Protein AF-A0A2S2CN50-F1 (afdb_monomer_lite)

pLDDT: mean 89.18, std 14.99, range [35.44, 98.38]

Foldseek 3Di:
DVPVCPPDVDPDPDPCPLQLFLLLLLLLLPQDPLLLVLLLQCLPPDCRVVVSPVPDDCVSNVLVDCPRCNHSCNCRRVCSVVQLVVQCVVVVDDSVVSSVVSSVVSVVSCVVRVVSSVSSLVSLLSNQLVLDPCSVVLVVLLVVQLVVCVVVVVVVLVVLLVQLVCQSRVDSNRGSRHNVSSVSSVVNSVVSVVVVVVVVVVVVVVVVVVVPDDDDD

Organism: NCBI:txid2202148

Sequence (217 aa):
MARNDLSAGRLTFTDSRSGIALSTREVFNHMSAQQYAAAFLYWTRGFGDDMAMRLFPAEVVDPFDLGHPTGFYQVGQFGYGRRVEELRRAKGLSEADAVKELDRSIIRDIVTNPVRYVLSTVPVFYRGIWVDEFIVVGLPAFFIVLWQSIRNRRMLVAIVLSIGMFNLIFYPLISLNIPRYQMTAVPSIAVAVGLLAAGLASRYRRRRAGDGMPGLR

Structure (mmCIF, N/CA/C/O backbone):
data_AF-A0A2S2CN50-F1
#
_entry.id   AF-A0A2S2CN50-F1
#
loop_
_atom_site.group_PDB
_atom_site.id
_atom_site.type_symbol
_atom_site.label_atom_id
_atom_site.label_alt_id
_atom_site.label_comp_id
_atom_site.label_asym_id
_atom_site.label_entity_id
_atom_site.label_seq_id
_atom_site.pdbx_PDB_ins_code
_atom_site.Cartn_x
_atom_site.Cartn_y
_atom_site.Cartn_z
_atom_site.occupancy
_atom_site.B_iso_or_equiv
_atom_site.auth_seq_id
_atom_site.auth_comp_id
_atom_site.auth_asym_id
_atom_site.auth_atom_id
_atom_site.pdbx_PDB_model_num
ATOM 1 N N . MET A 1 1 ? -7.616 29.668 7.882 1.00 42.03 1 MET A N 1
ATOM 2 C CA . MET A 1 1 ? -7.155 29.430 9.269 1.00 42.03 1 MET A CA 1
ATOM 3 C C . MET A 1 1 ? -8.236 29.692 10.320 1.00 42.03 1 MET A C 1
ATOM 5 O O . MET A 1 1 ? -8.272 28.937 11.271 1.00 42.03 1 MET A O 1
ATOM 9 N N . ALA A 1 2 ? -9.201 30.598 10.117 1.00 40.19 2 ALA A N 1
ATOM 10 C CA . ALA A 1 2 ? -10.295 30.874 11.072 1.00 40.19 2 ALA A CA 1
ATOM 11 C C . ALA A 1 2 ? -11.410 29.798 11.213 1.00 40.19 2 ALA A C 1
ATOM 13 O O . ALA A 1 2 ? -12.438 30.060 11.826 1.00 40.19 2 ALA A O 1
ATOM 14 N N . ARG A 1 3 ? -11.258 28.598 10.627 1.00 35.44 3 ARG A N 1
ATOM 15 C CA . ARG A 1 3 ? -12.284 27.528 10.676 1.00 35.44 3 ARG A CA 1
ATOM 16 C C . ARG A 1 3 ? -11.954 26.404 11.671 1.00 35.44 3 ARG A C 1
ATOM 18 O O . ARG A 1 3 ? -12.832 25.608 11.969 1.00 35.44 3 ARG A O 1
ATOM 25 N N . ASN A 1 4 ? -10.727 26.366 12.201 1.00 39.62 4 ASN A N 1
ATOM 26 C CA . ASN A 1 4 ? -10.341 25.414 13.252 1.00 39.62 4 ASN A CA 1
ATOM 27 C C . ASN A 1 4 ? -10.605 25.955 14.671 1.00 39.62 4 ASN A C 1
ATOM 29 O O . ASN A 1 4 ? -10.695 25.166 15.603 1.00 39.62 4 ASN A O 1
ATOM 33 N N . ASP A 1 5 ? -10.784 27.269 14.837 1.00 39.25 5 ASP A N 1
ATOM 34 C CA . ASP A 1 5 ? -10.964 27.885 16.163 1.00 39.25 5 ASP A CA 1
ATOM 35 C C . ASP A 1 5 ? -12.388 27.760 16.726 1.00 39.25 5 ASP A C 1
ATOM 37 O O . ASP A 1 5 ? -12.586 27.877 17.931 1.00 39.25 5 ASP A O 1
ATOM 41 N N . LEU A 1 6 ? -13.393 27.487 15.887 1.00 45.22 6 LEU A N 1
ATOM 42 C CA . LEU A 1 6 ? -14.804 27.555 16.292 1.00 45.22 6 LEU A CA 1
ATOM 43 C C . LEU A 1 6 ? -15.387 26.239 16.832 1.00 45.22 6 LEU A C 1
ATOM 45 O O . LEU A 1 6 ? -16.560 26.212 17.192 1.00 45.22 6 LEU A O 1
ATOM 49 N N . SER A 1 7 ? -14.612 25.150 16.897 1.00 43.72 7 SER A N 1
ATOM 50 C CA . SER A 1 7 ? -15.163 23.832 17.272 1.00 43.72 7 SER A CA 1
ATOM 51 C C . SER A 1 7 ? -14.433 23.103 18.401 1.00 43.72 7 SER A C 1
ATOM 53 O O . SER A 1 7 ? -15.035 22.214 18.991 1.00 43.72 7 SER A O 1
ATOM 55 N N . ALA A 1 8 ? -13.184 23.453 18.735 1.00 44.53 8 ALA A N 1
ATOM 56 C CA . ALA A 1 8 ? -12.374 22.603 19.621 1.00 44.53 8 ALA A CA 1
ATOM 57 C C . ALA A 1 8 ? -11.627 23.314 20.763 1.00 44.53 8 ALA A C 1
ATOM 59 O O . ALA A 1 8 ? -11.080 22.630 21.626 1.00 44.53 8 ALA A O 1
ATOM 60 N N . GLY A 1 9 ? -11.553 24.653 20.800 1.00 43.12 9 GLY A N 1
ATOM 61 C CA . GLY A 1 9 ? -10.798 25.369 21.847 1.00 43.12 9 GLY A CA 1
ATOM 62 C C . GLY A 1 9 ? -9.327 24.930 21.987 1.00 43.12 9 GLY A C 1
ATOM 63 O O . GLY A 1 9 ? -8.702 25.171 23.019 1.00 43.12 9 GLY A O 1
ATOM 64 N N . ARG A 1 10 ? -8.778 24.242 20.976 1.00 48.09 10 ARG A N 1
ATOM 65 C CA . ARG A 1 10 ? -7.420 23.695 20.925 1.00 48.09 10 ARG A CA 1
ATOM 66 C C . ARG A 1 10 ? -6.888 23.830 19.502 1.00 48.09 10 ARG A C 1
ATOM 68 O O . ARG A 1 10 ? -7.579 23.517 18.538 1.00 48.09 10 ARG A O 1
ATOM 75 N N . LEU A 1 11 ? -5.637 24.270 19.382 1.00 40.22 11 LEU A N 1
ATOM 76 C CA . LEU A 1 11 ? -4.886 24.273 18.128 1.00 40.22 11 LEU A CA 1
ATOM 77 C C . LEU A 1 11 ? -4.434 22.842 17.800 1.00 40.22 11 LEU A C 1
ATOM 79 O O . LEU A 1 11 ? -3.287 22.467 18.040 1.00 40.22 11 LEU A O 1
ATOM 83 N N . THR A 1 12 ? -5.335 22.022 17.269 1.00 49.75 12 THR A N 1
ATOM 84 C CA . THR A 1 12 ? -5.028 20.668 16.789 1.00 49.75 12 THR A CA 1
ATOM 85 C C . THR A 1 12 ? -4.930 20.671 15.264 1.00 49.75 12 THR A C 1
ATOM 87 O O . THR A 1 12 ? -5.884 20.952 14.544 1.00 49.75 12 THR A O 1
ATOM 90 N N . PHE A 1 13 ? -3.739 20.373 14.732 1.00 42.16 13 PHE A N 1
ATOM 91 C CA . PHE A 1 13 ? -3.476 20.423 13.286 1.00 42.16 13 PHE A CA 1
ATOM 92 C C . PHE A 1 13 ? -4.130 19.274 12.494 1.00 42.16 13 PHE A C 1
ATOM 94 O O . PHE A 1 13 ? -4.267 19.385 11.277 1.00 42.16 13 PHE A O 1
ATOM 101 N N . THR A 1 14 ? -4.553 18.183 13.148 1.00 48.25 14 THR A N 1
ATOM 102 C CA . THR A 1 14 ? -5.157 17.003 12.497 1.00 48.25 14 THR A CA 1
ATOM 103 C C . THR A 1 14 ? -6.059 16.216 13.457 1.00 48.25 14 THR A C 1
ATOM 105 O O . THR A 1 14 ? -5.749 15.084 13.815 1.00 48.25 14 THR A O 1
ATOM 108 N N . ASP A 1 15 ? -7.188 16.778 13.894 1.00 57.75 15 ASP A N 1
ATOM 109 C CA . ASP A 1 15 ? -8.136 15.987 14.690 1.00 57.75 15 ASP A CA 1
ATOM 110 C C . ASP A 1 15 ? -8.668 14.811 13.844 1.00 57.75 15 ASP A C 1
ATOM 112 O O . ASP A 1 15 ? -9.204 14.997 12.750 1.00 57.75 15 ASP A O 1
ATOM 116 N N . SER A 1 16 ? -8.454 13.579 14.319 1.00 63.34 16 SER A N 1
ATOM 117 C CA . SER A 1 16 ? -8.928 12.273 13.805 1.00 63.34 16 SER A CA 1
ATOM 118 C C . SER A 1 16 ? -8.338 11.676 12.513 1.00 63.34 16 SER A C 1
ATOM 120 O O . SER A 1 16 ? -8.431 10.463 12.325 1.00 63.34 16 SER A O 1
ATOM 122 N N . ARG A 1 17 ? -7.706 12.444 11.611 1.00 73.94 17 ARG A N 1
ATOM 123 C CA . ARG A 1 17 ? -7.282 11.898 10.294 1.00 73.94 17 ARG A CA 1
ATOM 124 C C . ARG A 1 17 ? -6.228 10.790 10.381 1.00 73.94 17 ARG A C 1
ATOM 126 O O . ARG A 1 17 ? -6.256 9.860 9.577 1.00 73.94 17 ARG A O 1
ATOM 133 N N . SER A 1 18 ? -5.310 10.895 11.337 1.00 79.62 18 SER A N 1
ATOM 134 C CA . SER A 1 18 ? -4.308 9.863 11.621 1.00 79.62 18 SER A CA 1
ATOM 135 C C . SER A 1 18 ? -4.960 8.580 12.145 1.00 79.62 18 SER A C 1
ATOM 137 O O . SER A 1 18 ? -4.675 7.505 11.619 1.00 79.62 18 SER A O 1
ATOM 139 N N . GLY A 1 19 ? -5.884 8.698 13.103 1.00 87.44 19 GLY A N 1
ATOM 140 C CA . GLY A 1 19 ? -6.641 7.573 13.662 1.00 87.44 19 GLY A CA 1
ATOM 141 C C . GLY A 1 19 ? -7.456 6.828 12.604 1.00 87.44 19 GLY A C 1
ATOM 142 O O . GLY A 1 19 ? -7.423 5.604 12.545 1.00 87.44 19 GLY A O 1
ATOM 143 N N . ILE A 1 20 ? -8.087 7.548 11.670 1.00 90.62 20 ILE A N 1
ATOM 144 C CA . ILE A 1 20 ? -8.821 6.948 10.540 1.00 90.62 20 ILE A CA 1
ATOM 145 C C . ILE A 1 20 ? -7.893 6.125 9.631 1.00 90.62 20 ILE A C 1
ATOM 147 O O . ILE A 1 20 ? -8.238 5.009 9.224 1.00 90.62 20 ILE A O 1
ATOM 151 N N . ALA A 1 21 ? -6.712 6.656 9.301 1.00 90.31 21 ALA A N 1
ATOM 152 C CA . ALA A 1 21 ? -5.745 5.950 8.463 1.00 90.31 21 ALA A CA 1
ATOM 153 C C . ALA A 1 21 ? -5.242 4.670 9.151 1.00 90.31 21 ALA A C 1
ATOM 155 O O . ALA A 1 21 ? -5.250 3.602 8.536 1.00 90.31 21 ALA A O 1
ATOM 156 N N . LEU A 1 22 ? -4.891 4.759 10.438 1.00 91.62 22 LEU A N 1
ATOM 157 C CA . LEU A 1 22 ? -4.442 3.615 11.233 1.00 91.62 22 LEU A CA 1
ATOM 158 C C . LEU A 1 22 ? -5.554 2.583 11.452 1.00 91.62 22 LEU A C 1
ATOM 160 O O . LEU A 1 22 ? -5.299 1.395 11.298 1.00 91.62 22 LEU A O 1
ATOM 164 N N . SER A 1 23 ? -6.788 3.018 11.719 1.00 94.31 23 SER A N 1
ATOM 165 C CA . SER A 1 23 ? -7.981 2.161 11.820 1.00 94.31 23 SER A CA 1
ATOM 166 C C . SER A 1 23 ? -8.193 1.354 10.544 1.00 94.31 23 SER A C 1
ATOM 168 O O . SER A 1 23 ? -8.423 0.150 10.578 1.00 94.31 23 SER A O 1
ATOM 170 N N . THR A 1 24 ? -8.040 1.999 9.388 1.00 92.31 24 THR A N 1
ATOM 171 C CA . THR A 1 24 ? -8.155 1.312 8.100 1.00 92.31 24 THR A CA 1
ATOM 172 C C . THR A 1 24 ? -7.056 0.261 7.927 1.00 92.31 24 THR A C 1
ATOM 174 O O . THR A 1 24 ? -7.340 -0.853 7.496 1.00 92.31 24 THR A O 1
ATOM 177 N N . ARG A 1 25 ? -5.804 0.576 8.289 1.00 93.56 25 ARG A N 1
ATOM 178 C CA . ARG A 1 25 ? -4.691 -0.391 8.240 1.00 93.56 25 ARG A CA 1
ATOM 179 C C . ARG A 1 25 ? -4.902 -1.563 9.197 1.00 93.56 25 ARG A C 1
ATOM 181 O O . ARG A 1 25 ? -4.675 -2.699 8.797 1.00 93.56 25 ARG A O 1
ATOM 188 N N . GLU A 1 26 ? -5.357 -1.288 10.415 1.00 94.88 26 GLU A N 1
ATOM 189 C CA . GLU A 1 26 ? -5.684 -2.290 11.433 1.00 94.88 26 GLU A CA 1
ATOM 190 C C . GLU A 1 26 ? -6.718 -3.287 10.921 1.00 94.88 26 GLU A C 1
ATOM 192 O O . GLU A 1 26 ? -6.467 -4.486 10.933 1.00 94.88 26 GLU A O 1
ATOM 197 N N . VAL A 1 27 ? -7.808 -2.798 10.336 1.00 95.25 27 VAL A N 1
ATOM 198 C CA . VAL A 1 27 ? -8.854 -3.651 9.764 1.00 95.25 27 VAL A CA 1
ATOM 199 C C . VAL A 1 27 ? -8.314 -4.585 8.666 1.00 95.25 27 VAL A C 1
ATOM 201 O O . VAL A 1 27 ? -8.658 -5.766 8.645 1.00 95.25 27 VAL A O 1
ATOM 204 N N . PHE A 1 28 ? -7.404 -4.119 7.801 1.00 95.19 28 PHE A N 1
ATOM 205 C CA . PHE A 1 28 ? -6.766 -4.985 6.796 1.00 95.19 28 PHE A CA 1
ATOM 206 C C . PHE A 1 28 ? -5.785 -6.014 7.380 1.00 95.19 28 PHE A C 1
ATOM 208 O O . PHE A 1 28 ? -5.481 -6.999 6.709 1.00 95.19 28 PHE A O 1
ATOM 215 N N . ASN A 1 29 ? -5.288 -5.842 8.608 1.00 95.31 29 ASN A N 1
ATOM 216 C CA . ASN A 1 29 ? -4.427 -6.851 9.243 1.00 95.31 29 ASN A CA 1
ATOM 217 C C . ASN A 1 29 ? -5.184 -8.138 9.580 1.00 95.31 29 ASN A C 1
ATOM 219 O O . ASN A 1 29 ? -4.557 -9.179 9.782 1.00 95.31 29 ASN A O 1
ATOM 223 N N . HIS A 1 30 ? -6.514 -8.067 9.628 1.00 95.31 30 HIS A N 1
ATOM 224 C CA . HIS A 1 30 ? -7.390 -9.190 9.948 1.00 95.31 30 HIS A CA 1
ATOM 225 C C . HIS A 1 30 ? -7.953 -9.885 8.706 1.00 95.31 30 HIS A C 1
ATOM 227 O O . HIS A 1 30 ? -8.835 -10.732 8.837 1.00 95.31 30 HIS A O 1
ATOM 233 N N . MET A 1 31 ? -7.437 -9.574 7.509 1.00 96.31 31 MET A N 1
ATOM 234 C CA . MET A 1 31 ? -7.773 -10.330 6.303 1.00 96.31 31 MET A CA 1
ATOM 235 C C . MET A 1 31 ? -7.469 -11.821 6.492 1.00 96.31 31 MET A C 1
ATOM 237 O O . MET A 1 31 ? -6.379 -12.207 6.924 1.00 96.31 31 MET A O 1
ATOM 241 N N . SER A 1 32 ? -8.417 -12.669 6.101 1.00 96.75 32 SER A N 1
ATOM 242 C CA . SER A 1 32 ? -8.175 -14.102 5.946 1.00 96.75 32 SER A CA 1
ATOM 243 C C . SER A 1 32 ? -7.198 -14.371 4.794 1.00 96.75 32 SER A C 1
ATOM 245 O O . SER A 1 32 ? -6.974 -13.523 3.930 1.00 96.75 32 SER A O 1
ATOM 247 N N . ALA A 1 33 ? -6.633 -15.580 4.726 1.00 96.62 33 ALA A N 1
ATOM 248 C CA . ALA A 1 33 ? -5.758 -15.961 3.613 1.00 96.62 33 ALA A CA 1
ATOM 249 C C . ALA A 1 33 ? -6.478 -15.898 2.248 1.00 96.62 33 ALA A C 1
ATOM 251 O O . ALA A 1 33 ? -5.874 -15.526 1.244 1.00 96.62 33 ALA A O 1
ATOM 252 N N . GLN A 1 34 ? -7.777 -16.216 2.217 1.00 97.31 34 GLN A N 1
ATOM 253 C CA . GLN A 1 34 ? -8.593 -16.104 1.007 1.00 97.31 34 GLN A CA 1
ATOM 254 C C . GLN A 1 34 ? -8.821 -14.642 0.621 1.00 97.31 34 GLN A C 1
ATOM 256 O O . GLN A 1 34 ? -8.645 -14.298 -0.542 1.00 97.31 34 GLN A O 1
ATOM 261 N N . GLN A 1 35 ? -9.124 -13.772 1.591 1.00 97.81 35 GLN A N 1
ATOM 262 C CA . GLN A 1 35 ? -9.247 -12.330 1.353 1.00 97.81 35 GLN A CA 1
ATOM 263 C C . GLN A 1 35 ? -7.924 -11.746 0.857 1.00 97.81 35 GLN A C 1
ATOM 265 O O . GLN A 1 35 ? -7.906 -10.991 -0.106 1.00 97.81 35 GLN A O 1
ATOM 270 N N . TYR A 1 36 ? -6.798 -12.157 1.440 1.00 97.56 36 TYR A N 1
ATOM 271 C CA . TYR A 1 36 ? -5.474 -11.749 0.983 1.00 97.56 36 TYR A CA 1
ATOM 272 C C . TYR A 1 36 ? -5.233 -12.096 -0.496 1.00 97.56 36 TYR A C 1
ATOM 274 O O . TYR A 1 36 ? -4.758 -11.253 -1.254 1.00 97.56 36 TYR A O 1
ATOM 282 N N . ALA A 1 37 ? -5.580 -13.315 -0.923 1.00 97.00 37 ALA A N 1
ATOM 283 C CA . ALA A 1 37 ? -5.465 -13.722 -2.323 1.00 97.00 37 ALA A CA 1
ATOM 284 C C . ALA A 1 37 ? -6.451 -12.963 -3.229 1.00 97.00 37 ALA A C 1
ATOM 286 O O . ALA A 1 37 ? -6.060 -12.458 -4.284 1.00 97.00 37 ALA A O 1
ATOM 287 N N . ALA A 1 38 ? -7.707 -12.831 -2.794 1.00 97.56 38 ALA A N 1
ATOM 288 C CA . ALA A 1 38 ? -8.749 -12.112 -3.517 1.00 97.56 38 ALA A CA 1
ATOM 289 C C . ALA A 1 38 ? -8.409 -10.627 -3.701 1.00 97.56 38 ALA A C 1
ATOM 291 O O . ALA A 1 38 ? -8.733 -10.067 -4.741 1.00 97.56 38 ALA A O 1
ATOM 292 N N . ALA A 1 39 ? -7.691 -10.003 -2.761 1.00 97.38 39 ALA A N 1
ATOM 293 C CA . ALA A 1 39 ? -7.311 -8.594 -2.826 1.00 97.38 39 ALA A CA 1
ATOM 294 C C . ALA A 1 39 ? -6.492 -8.242 -4.081 1.00 97.38 39 ALA A C 1
ATOM 296 O O . ALA A 1 39 ? -6.694 -7.179 -4.665 1.00 97.38 39 ALA A O 1
ATOM 297 N N . PHE A 1 40 ? -5.591 -9.124 -4.533 1.00 96.62 40 PHE A N 1
ATOM 298 C CA . PHE A 1 40 ? -4.820 -8.887 -5.762 1.00 96.62 40 PHE A CA 1
ATOM 299 C C . PHE A 1 40 ? -5.708 -8.919 -6.999 1.00 96.62 40 PHE A C 1
ATOM 301 O O . PHE A 1 40 ? -5.544 -8.103 -7.899 1.00 96.62 40 PHE A O 1
ATOM 308 N N . LEU A 1 41 ? -6.669 -9.836 -7.037 1.00 96.19 41 LEU A N 1
ATOM 309 C CA . LEU A 1 41 ? -7.614 -9.936 -8.140 1.00 96.19 41 LEU A CA 1
ATOM 310 C C . LEU A 1 41 ? -8.567 -8.745 -8.120 1.00 96.19 41 LEU A C 1
ATOM 312 O O . LEU A 1 41 ? -8.569 -7.967 -9.064 1.00 96.19 41 LEU A O 1
ATOM 316 N N . TYR A 1 42 ? -9.245 -8.520 -6.998 1.00 96.69 42 TYR A N 1
ATOM 317 C CA . TYR A 1 42 ? -10.229 -7.457 -6.826 1.00 96.69 42 TYR A CA 1
ATOM 318 C C . TYR A 1 42 ? -9.649 -6.053 -7.064 1.00 96.69 42 TYR A C 1
ATOM 320 O O . TYR A 1 42 ? -10.318 -5.190 -7.621 1.00 96.69 42 TYR A O 1
ATOM 328 N N . TRP A 1 43 ? -8.393 -5.801 -6.676 1.00 95.25 43 TRP A N 1
ATOM 329 C CA . TRP A 1 43 ? -7.733 -4.512 -6.924 1.00 95.25 43 TRP A CA 1
ATOM 330 C C . TRP A 1 43 ? -6.968 -4.438 -8.247 1.00 95.25 43 TRP A C 1
ATOM 332 O O . TRP A 1 43 ? -6.357 -3.405 -8.523 1.00 95.25 43 TRP A O 1
ATOM 342 N N . THR A 1 44 ? -6.993 -5.485 -9.078 1.00 93.81 44 THR A N 1
ATOM 343 C CA . THR A 1 44 ? -6.489 -5.386 -10.452 1.00 93.81 44 THR A CA 1
ATOM 344 C C . THR A 1 44 ? -7.375 -4.417 -11.228 1.00 93.81 44 THR A C 1
ATOM 346 O O . THR A 1 44 ? -8.590 -4.585 -11.311 1.00 93.81 44 THR A O 1
ATOM 349 N N . ARG A 1 45 ? -6.771 -3.387 -11.823 1.00 90.25 45 ARG A N 1
ATOM 350 C CA . ARG A 1 45 ? -7.505 -2.397 -12.616 1.00 90.25 45 ARG A CA 1
ATOM 351 C C . ARG A 1 45 ? -8.178 -3.047 -13.833 1.00 90.25 45 ARG A C 1
ATOM 353 O O . ARG A 1 45 ? -7.555 -3.827 -14.548 1.00 90.25 45 ARG A O 1
ATOM 360 N N . GLY A 1 46 ? -9.423 -2.661 -14.107 1.00 89.81 46 GLY A N 1
ATOM 361 C CA . GLY A 1 46 ? -10.191 -3.166 -15.244 1.00 89.81 46 GLY A CA 1
ATOM 362 C C . GLY A 1 46 ? -11.099 -4.315 -14.828 1.00 89.81 46 GLY A C 1
ATOM 363 O O . GLY A 1 46 ? -12.132 -4.063 -14.236 1.00 89.81 46 GLY A O 1
ATOM 364 N N . PHE A 1 47 ? -10.722 -5.554 -15.142 1.00 91.88 47 PHE A N 1
ATOM 365 C CA . PHE A 1 47 ? -11.564 -6.751 -14.973 1.00 91.88 47 PHE A CA 1
ATOM 366 C C . PHE A 1 47 ? -11.453 -7.429 -13.592 1.00 91.88 47 PHE A C 1
ATOM 368 O O . PHE A 1 47 ? -11.949 -8.541 -13.401 1.00 91.88 47 PHE A O 1
ATOM 375 N N . GLY A 1 48 ? -10.700 -6.836 -12.665 1.00 93.31 48 GLY A N 1
ATOM 376 C CA . GLY A 1 48 ? -10.249 -7.510 -11.452 1.00 93.31 48 GLY A CA 1
ATOM 377 C C . GLY A 1 48 ? -11.356 -7.856 -10.459 1.00 93.31 48 GLY A C 1
ATOM 378 O O . GLY A 1 48 ? -11.383 -8.966 -9.926 1.00 93.31 48 GLY A O 1
ATOM 379 N N . ASP A 1 49 ? -12.278 -6.926 -10.237 1.00 93.44 49 ASP A N 1
ATOM 380 C CA . ASP A 1 49 ? -13.443 -7.077 -9.366 1.00 93.44 49 ASP A CA 1
ATOM 381 C C . ASP A 1 49 ? -14.409 -8.148 -9.888 1.00 93.44 49 ASP A C 1
ATOM 383 O O . ASP A 1 49 ? -14.701 -9.101 -9.164 1.00 93.44 49 ASP A O 1
ATOM 387 N N . ASP A 1 50 ? -14.795 -8.075 -11.163 1.00 95.50 50 ASP A N 1
ATOM 388 C CA . ASP A 1 50 ? -15.630 -9.081 -11.829 1.00 95.50 50 ASP A CA 1
ATOM 389 C C . ASP A 1 50 ? -15.010 -10.481 -11.740 1.00 95.50 50 ASP A C 1
ATOM 391 O O . ASP A 1 50 ? -15.697 -11.481 -11.509 1.00 95.50 50 ASP A O 1
ATOM 395 N N . MET A 1 51 ? -13.691 -10.578 -11.930 1.00 96.19 51 MET A N 1
ATOM 396 C CA . MET A 1 51 ? -12.987 -11.854 -11.851 1.00 96.19 51 MET A CA 1
ATOM 397 C C . MET A 1 51 ? -12.911 -12.371 -10.412 1.00 96.19 51 MET A C 1
ATOM 399 O O . MET A 1 51 ? -13.089 -13.569 -10.192 1.00 96.19 51 MET A O 1
ATOM 403 N N . ALA A 1 52 ? -12.701 -11.496 -9.427 1.00 96.75 52 ALA A N 1
ATOM 404 C CA . ALA A 1 52 ? -12.718 -11.873 -8.018 1.00 96.75 52 ALA A CA 1
ATOM 405 C C . ALA A 1 52 ? -14.097 -12.400 -7.592 1.00 96.75 52 ALA A C 1
ATOM 407 O O . ALA A 1 52 ? -14.164 -13.471 -6.992 1.00 96.75 52 ALA A O 1
ATOM 408 N N . MET A 1 53 ? -15.183 -11.719 -7.978 1.00 95.88 53 MET A N 1
ATOM 409 C CA . MET A 1 53 ? -16.564 -12.135 -7.685 1.00 95.88 53 MET A CA 1
ATOM 410 C C . MET A 1 53 ? -16.933 -13.492 -8.304 1.00 95.88 53 MET A C 1
ATOM 412 O O . MET A 1 53 ? -17.792 -14.196 -7.786 1.00 95.88 53 MET A O 1
ATOM 416 N N . ARG A 1 54 ? -16.291 -13.882 -9.413 1.00 96.81 54 ARG A N 1
ATOM 417 C CA . ARG A 1 54 ? -16.503 -15.196 -10.049 1.00 96.81 54 ARG A CA 1
ATOM 418 C C . ARG A 1 54 ? -15.677 -16.318 -9.424 1.00 96.81 54 ARG A C 1
ATOM 420 O O . ARG A 1 54 ? -16.086 -17.472 -9.495 1.00 96.81 54 ARG A O 1
ATOM 427 N N . LEU A 1 55 ? -14.494 -16.003 -8.896 1.00 97.25 55 LEU A N 1
ATOM 428 C CA . LEU A 1 55 ? -13.523 -16.999 -8.427 1.00 97.25 55 LEU A CA 1
ATOM 429 C C . LEU A 1 55 ? -13.592 -17.264 -6.922 1.00 97.25 55 LEU A C 1
ATOM 431 O O . LEU A 1 55 ? -13.163 -18.331 -6.482 1.00 97.25 55 L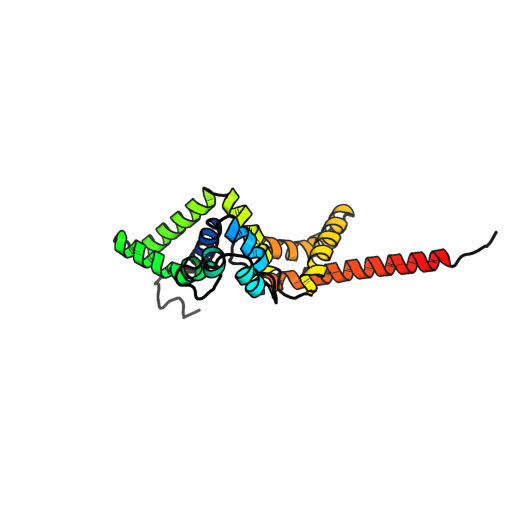EU A O 1
ATOM 435 N N . PHE A 1 56 ? -14.103 -16.317 -6.137 1.00 97.75 56 PHE A N 1
ATOM 436 C CA . PHE A 1 56 ? -14.195 -16.436 -4.685 1.00 97.75 56 PHE A CA 1
ATOM 437 C C . PHE A 1 56 ? -15.646 -16.347 -4.200 1.00 97.75 56 PHE A C 1
ATOM 439 O O . PHE A 1 56 ? -16.463 -15.682 -4.835 1.00 97.75 56 PHE A O 1
ATOM 446 N N . PRO A 1 57 ? -15.967 -16.978 -3.056 1.00 97.44 57 PRO A N 1
ATOM 447 C CA . PRO A 1 57 ? -17.257 -16.802 -2.396 1.00 97.44 57 PRO A CA 1
ATOM 448 C C . PRO A 1 57 ? -17.528 -15.339 -2.018 1.00 97.44 57 PRO A C 1
ATOM 450 O O . PRO A 1 57 ? -16.593 -14.578 -1.744 1.00 97.44 57 PRO A O 1
ATOM 453 N N . ALA A 1 58 ? -18.806 -14.966 -1.938 1.00 96.12 58 ALA A N 1
ATOM 454 C CA . ALA A 1 58 ? -19.243 -13.611 -1.598 1.00 96.12 58 ALA A CA 1
ATOM 455 C C . ALA A 1 58 ? -18.676 -13.142 -0.246 1.00 96.12 58 ALA A C 1
ATOM 457 O O . ALA A 1 58 ? -18.171 -12.032 -0.126 1.00 96.12 58 ALA A O 1
ATOM 458 N N . GLU A 1 59 ? -18.587 -14.030 0.747 1.00 96.38 59 GLU A N 1
ATOM 459 C CA . GLU A 1 59 ? -18.060 -13.716 2.083 1.00 96.38 59 GLU A CA 1
ATOM 460 C C . GLU A 1 59 ? -16.581 -13.280 2.060 1.00 96.38 59 GLU A C 1
ATOM 462 O O . GLU A 1 59 ? -16.096 -12.607 2.975 1.00 96.38 59 GLU A O 1
ATOM 467 N N . VAL A 1 60 ? -15.845 -13.670 1.013 1.00 97.25 60 VAL A N 1
ATOM 468 C CA . VAL A 1 60 ? -14.447 -13.284 0.794 1.00 97.25 60 VAL A CA 1
ATOM 469 C C . VAL A 1 60 ? -14.353 -11.941 0.072 1.00 97.25 60 VAL A C 1
ATOM 471 O O . VAL A 1 60 ? -13.460 -11.156 0.391 1.00 97.25 60 VAL A O 1
ATOM 474 N N . VAL A 1 61 ? -15.236 -11.673 -0.892 1.00 97.12 61 VAL A N 1
ATOM 475 C CA . VAL A 1 61 ? -15.122 -10.520 -1.803 1.00 97.12 61 VAL A CA 1
ATOM 476 C C . VAL A 1 61 ? -15.916 -9.309 -1.320 1.00 97.12 61 VAL A C 1
ATOM 478 O O . VAL A 1 61 ? -15.399 -8.194 -1.364 1.00 97.12 61 VAL A O 1
ATOM 481 N N . ASP A 1 62 ? -17.119 -9.517 -0.791 1.00 95.94 62 ASP A N 1
ATOM 482 C CA . ASP A 1 62 ? -18.024 -8.458 -0.333 1.00 95.94 62 ASP A CA 1
ATOM 483 C C . ASP A 1 62 ? -17.370 -7.481 0.660 1.00 95.94 62 ASP A C 1
ATOM 485 O O . ASP A 1 62 ? -17.609 -6.275 0.556 1.00 95.94 62 ASP A O 1
ATOM 489 N N . PRO A 1 63 ? -16.474 -7.908 1.579 1.00 96.62 63 PRO A N 1
ATOM 490 C CA . PRO A 1 63 ? -15.784 -6.971 2.462 1.00 96.62 63 PRO A CA 1
ATOM 491 C C . PRO A 1 63 ? -14.908 -5.926 1.748 1.00 96.62 63 PRO A C 1
ATOM 493 O O . PRO A 1 63 ? -14.565 -4.912 2.363 1.00 96.62 63 PRO A O 1
ATOM 496 N N . PHE A 1 64 ? -14.529 -6.145 0.484 1.00 95.50 64 PHE A N 1
ATOM 497 C CA . PHE A 1 64 ? -13.786 -5.178 -0.330 1.00 95.50 64 PHE A CA 1
ATOM 498 C C . PHE A 1 64 ? -14.674 -4.125 -1.009 1.00 95.50 64 PHE A C 1
ATOM 500 O O . PHE A 1 64 ? -14.142 -3.141 -1.538 1.00 95.50 64 PHE A O 1
ATOM 507 N N . ASP A 1 65 ? -15.996 -4.284 -0.990 1.00 93.25 65 ASP A N 1
ATOM 508 C CA . ASP A 1 65 ? -16.921 -3.253 -1.452 1.00 93.25 65 ASP A CA 1
ATOM 509 C C . ASP A 1 65 ? -16.931 -2.072 -0.458 1.00 93.25 65 ASP A C 1
ATOM 511 O O . ASP A 1 65 ? -16.935 -2.226 0.767 1.00 93.25 65 ASP A O 1
ATOM 515 N N . LEU A 1 66 ? -16.919 -0.852 -0.997 1.00 90.25 66 LEU A N 1
ATOM 516 C CA . LEU A 1 66 ? -17.029 0.390 -0.235 1.00 90.25 66 LEU A CA 1
ATOM 517 C C . LEU A 1 66 ? -18.383 0.522 0.477 1.00 90.25 66 LEU A C 1
ATOM 519 O O . LEU A 1 66 ? -18.451 1.168 1.525 1.00 90.25 66 LEU A O 1
ATOM 523 N N . GLY A 1 67 ? -19.448 -0.039 -0.097 1.00 90.62 67 GLY A N 1
ATOM 524 C CA . GLY A 1 67 ? -20.817 0.035 0.407 1.00 90.62 67 GLY A CA 1
ATOM 525 C C . GLY A 1 67 ? -21.187 -1.065 1.401 1.00 90.62 67 GLY A C 1
ATOM 526 O O . GLY A 1 67 ? -22.177 -0.907 2.116 1.00 90.62 67 GLY A O 1
ATOM 527 N N . HIS A 1 68 ? -20.411 -2.151 1.490 1.00 92.25 68 HIS A N 1
ATOM 528 C CA . HIS A 1 68 ? -20.772 -3.281 2.343 1.00 92.25 68 HIS A CA 1
ATOM 529 C C . HIS A 1 68 ? -20.755 -2.873 3.830 1.00 92.25 68 HIS A C 1
ATOM 531 O O . HIS A 1 68 ? -19.703 -2.454 4.322 1.00 92.25 68 HIS A O 1
ATOM 537 N N . PRO A 1 69 ? -21.868 -3.001 4.587 1.00 89.25 69 PRO A N 1
ATOM 538 C CA . PRO A 1 69 ? -22.003 -2.419 5.932 1.00 89.25 69 PRO A CA 1
ATOM 539 C C . PRO A 1 69 ? -20.939 -2.862 6.944 1.00 89.25 69 PRO A C 1
ATOM 541 O O . PRO A 1 69 ? -20.593 -2.110 7.859 1.00 89.25 69 PRO A O 1
ATOM 544 N N . THR A 1 70 ? -20.418 -4.077 6.775 1.00 90.00 70 THR A N 1
ATOM 545 C CA . THR A 1 70 ? -19.355 -4.670 7.603 1.00 90.00 70 THR A CA 1
ATOM 546 C C . THR A 1 70 ? -18.031 -4.826 6.848 1.00 90.00 70 THR A C 1
ATOM 548 O O . THR A 1 70 ? -17.115 -5.484 7.333 1.00 90.00 70 THR A O 1
ATOM 551 N N . GLY A 1 71 ? -17.917 -4.231 5.656 1.00 93.88 71 GLY A N 1
ATOM 552 C CA . GLY A 1 71 ? -16.708 -4.271 4.841 1.00 93.88 71 GLY A CA 1
ATOM 553 C C . GLY A 1 71 ? -15.565 -3.436 5.416 1.00 93.88 71 GLY A C 1
ATOM 554 O O . GLY A 1 71 ? -15.747 -2.592 6.302 1.00 93.88 71 GLY A O 1
ATOM 555 N N . PHE A 1 72 ? -14.364 -3.642 4.879 1.00 95.25 72 PHE A N 1
ATOM 556 C CA . PHE A 1 72 ? -13.130 -3.062 5.408 1.00 95.25 72 PHE A CA 1
ATOM 557 C C . PHE A 1 72 ? -13.179 -1.528 5.484 1.00 95.25 72 PHE A C 1
ATOM 559 O O . PHE A 1 72 ? -12.710 -0.930 6.454 1.00 95.25 72 PHE A O 1
ATOM 566 N N . TYR A 1 73 ? -13.804 -0.873 4.501 1.00 93.31 73 TYR A N 1
ATOM 567 C CA . TYR A 1 73 ? -13.940 0.588 4.459 1.00 93.31 73 TYR A CA 1
ATOM 568 C C . TYR A 1 73 ? -14.965 1.120 5.456 1.00 93.31 73 TYR A C 1
ATOM 570 O O . TYR A 1 73 ? -14.726 2.149 6.091 1.00 93.31 73 TYR A O 1
ATOM 578 N N . GLN A 1 74 ? -16.090 0.419 5.612 1.00 94.25 74 GLN A N 1
ATOM 579 C CA . GLN A 1 74 ? -17.152 0.822 6.531 1.00 94.25 74 GLN A CA 1
ATOM 580 C C . GLN A 1 74 ? -16.752 0.639 7.991 1.00 94.25 74 GLN A C 1
ATOM 582 O O . GLN A 1 74 ? -17.176 1.430 8.828 1.00 94.25 74 GLN A O 1
ATOM 587 N N . VAL A 1 75 ? -15.906 -0.346 8.299 1.00 93.12 75 VAL A N 1
ATOM 588 C CA . VAL A 1 75 ? -15.362 -0.543 9.651 1.00 93.12 75 VAL A CA 1
ATOM 589 C C . VAL A 1 75 ? -14.169 0.381 9.904 1.00 93.12 75 VAL A C 1
ATOM 591 O O . VAL A 1 75 ? -14.121 1.074 10.920 1.00 93.12 75 VAL A O 1
ATOM 594 N N . GLY A 1 76 ? -13.215 0.424 8.972 1.00 91.25 76 GLY A N 1
ATOM 595 C CA . GLY A 1 76 ? -11.957 1.144 9.141 1.00 91.25 76 GLY A CA 1
ATOM 596 C C . GLY A 1 76 ? -12.091 2.653 8.956 1.00 91.25 76 GLY A C 1
ATOM 597 O O . GLY A 1 76 ? -11.846 3.419 9.890 1.00 91.25 76 GLY A O 1
ATOM 598 N N . GLN A 1 77 ? -12.475 3.075 7.749 1.00 90.00 77 GLN A N 1
ATOM 599 C CA . GLN A 1 77 ? -12.419 4.474 7.323 1.00 90.00 77 GLN A CA 1
ATOM 600 C C . GLN A 1 77 ? -13.660 5.267 7.747 1.00 90.00 77 GLN A C 1
ATOM 602 O O . GLN A 1 77 ? -13.538 6.320 8.370 1.00 90.00 77 GLN A O 1
ATOM 607 N N . PHE A 1 78 ? -14.853 4.769 7.420 1.00 90.50 78 PHE A N 1
ATOM 608 C CA . PHE A 1 78 ? -16.119 5.442 7.742 1.00 90.50 78 PHE A CA 1
ATOM 609 C C . PHE A 1 78 ? -16.641 5.081 9.140 1.00 90.50 78 PHE A C 1
ATOM 611 O O . PHE A 1 78 ? -17.418 5.828 9.733 1.00 90.50 78 PHE A O 1
ATOM 618 N N . GLY A 1 79 ? -16.187 3.956 9.696 1.00 91.94 79 GLY A N 1
ATOM 619 C CA . GLY A 1 79 ? -16.615 3.438 10.996 1.00 91.94 79 GLY A CA 1
ATOM 620 C 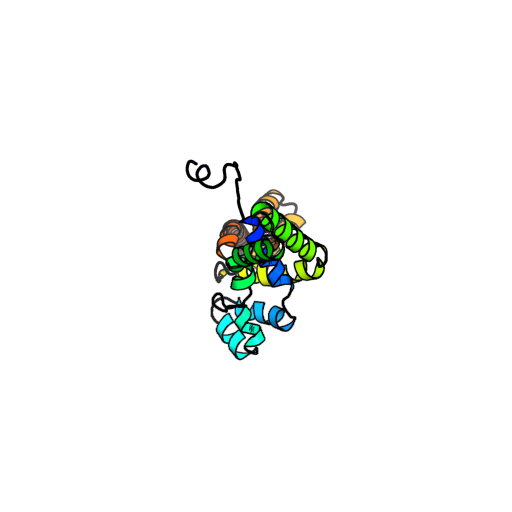C . GLY A 1 79 ? -15.866 4.016 12.189 1.00 91.94 79 GLY A C 1
ATOM 621 O O . GLY A 1 79 ? -16.339 3.867 13.312 1.00 91.94 79 GLY A O 1
ATOM 622 N N . TYR A 1 80 ? -14.745 4.711 11.975 1.00 93.25 80 TYR A N 1
ATOM 623 C CA . TYR A 1 80 ? -13.910 5.232 13.060 1.00 93.25 80 TYR A CA 1
ATOM 624 C C . TYR A 1 80 ? -14.705 6.081 14.067 1.00 93.25 80 TYR A C 1
ATOM 626 O O . TYR A 1 80 ? -14.667 5.812 15.263 1.00 93.25 80 TYR A O 1
ATOM 634 N N . GLY A 1 81 ? -15.499 7.047 13.590 1.00 91.56 81 GLY A N 1
ATOM 635 C CA . GLY A 1 81 ? -16.326 7.890 14.464 1.00 91.56 81 GLY A CA 1
ATOM 636 C C . GLY A 1 81 ? -17.381 7.102 15.251 1.00 91.56 81 GLY A C 1
ATOM 637 O O . GLY A 1 81 ? -17.604 7.384 16.425 1.00 91.56 81 GLY A O 1
ATOM 638 N N . ARG A 1 82 ? -17.976 6.060 14.646 1.00 92.50 82 ARG A N 1
ATOM 639 C CA . ARG A 1 82 ? -18.884 5.138 15.353 1.00 92.50 82 ARG A CA 1
ATOM 640 C C . ARG A 1 82 ? -18.158 4.380 16.461 1.00 92.50 82 ARG A C 1
ATOM 642 O O . ARG A 1 82 ? -18.657 4.359 17.577 1.00 92.50 82 ARG A O 1
ATOM 649 N N . ARG A 1 83 ? -16.967 3.835 16.182 1.00 93.56 83 ARG A N 1
ATOM 650 C CA . ARG A 1 83 ? -16.139 3.126 17.176 1.00 93.56 83 ARG A CA 1
ATOM 651 C C . ARG A 1 83 ? -15.773 4.037 18.354 1.00 93.56 83 ARG A C 1
ATOM 653 O O . ARG A 1 83 ? -15.797 3.592 19.499 1.00 93.56 83 ARG A O 1
ATOM 660 N N . VAL A 1 84 ? -15.469 5.312 18.089 1.00 93.94 84 VAL A N 1
ATOM 661 C CA . VAL A 1 84 ? -15.229 6.318 19.141 1.00 93.94 84 VAL A CA 1
ATOM 662 C C . VAL A 1 84 ? -16.485 6.528 19.987 1.00 93.94 84 VAL A C 1
ATOM 664 O O . VAL A 1 84 ? -16.405 6.470 21.212 1.00 93.94 84 VAL A O 1
ATOM 667 N N . GLU A 1 85 ? -17.647 6.734 19.364 1.00 93.38 85 GLU A N 1
ATOM 668 C CA . GLU A 1 85 ? -18.907 6.972 20.079 1.00 93.38 85 GLU A CA 1
ATOM 669 C C . GLU A 1 85 ? -19.365 5.749 20.891 1.00 93.38 85 GLU A C 1
ATOM 671 O O . GLU A 1 85 ? -19.822 5.888 22.026 1.00 93.38 85 GLU A O 1
ATOM 676 N N . GLU A 1 86 ? -19.198 4.542 20.352 1.00 94.31 86 GLU A N 1
ATOM 677 C CA . GLU A 1 86 ? -19.456 3.281 21.054 1.00 94.31 86 GLU A CA 1
ATOM 678 C C . GLU A 1 86 ? -18.570 3.152 22.296 1.00 94.31 86 GLU A C 1
ATOM 680 O O . GLU A 1 86 ? -19.070 2.869 23.386 1.00 94.31 86 GLU A O 1
ATOM 685 N N . LEU A 1 87 ? -17.271 3.438 22.166 1.00 94.44 87 LEU A N 1
ATOM 686 C CA . LEU A 1 87 ? -16.329 3.410 23.283 1.00 94.44 87 LEU A CA 1
ATOM 687 C C . LEU A 1 87 ? -16.652 4.482 24.332 1.00 94.44 87 LEU A C 1
ATOM 689 O O . LEU A 1 87 ? -16.590 4.211 25.534 1.00 94.44 87 LEU A O 1
ATOM 693 N N . ARG A 1 88 ? -17.042 5.680 23.879 1.00 95.44 88 ARG A N 1
ATOM 694 C CA . ARG A 1 88 ? -17.473 6.792 24.732 1.00 95.44 88 ARG A CA 1
ATOM 695 C C . ARG A 1 88 ? -18.666 6.389 25.592 1.00 95.44 88 ARG A C 1
ATOM 697 O O . ARG A 1 88 ? -18.626 6.570 26.806 1.00 95.44 88 ARG A O 1
ATOM 704 N N . ARG A 1 89 ? -19.698 5.797 24.979 1.00 95.00 89 ARG A N 1
ATOM 705 C CA . ARG A 1 89 ? -20.904 5.316 25.675 1.00 95.00 89 ARG A CA 1
ATOM 706 C C . ARG A 1 89 ? -20.605 4.147 26.604 1.00 95.00 89 ARG A C 1
ATOM 708 O O . ARG A 1 89 ? -21.057 4.159 27.742 1.00 95.00 89 ARG A O 1
ATOM 715 N N . ALA A 1 90 ? -19.831 3.169 26.141 1.00 95.31 90 ALA A N 1
ATOM 716 C CA . ALA A 1 90 ? -19.540 1.958 26.903 1.00 95.31 90 ALA A CA 1
ATOM 717 C C . ALA A 1 90 ? -18.702 2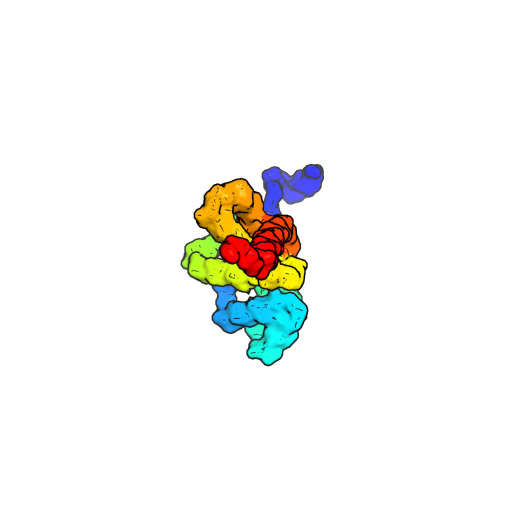.230 28.162 1.00 95.31 90 ALA A C 1
ATOM 719 O O . ALA A 1 90 ? -18.892 1.567 29.177 1.00 95.31 90 ALA A O 1
ATOM 720 N N . LYS A 1 91 ? -17.772 3.192 28.102 1.00 94.81 91 LYS A N 1
ATOM 721 C CA . LYS A 1 91 ? -16.849 3.507 29.206 1.00 94.81 91 LYS A CA 1
ATOM 722 C C . LYS A 1 91 ? -17.152 4.830 29.923 1.00 94.81 91 LYS A C 1
ATOM 724 O O . LYS A 1 91 ? -16.412 5.193 30.831 1.00 94.81 91 LYS A O 1
ATOM 729 N N . GLY A 1 92 ? -18.194 5.562 29.520 1.00 93.88 92 GLY A N 1
ATOM 730 C CA . GLY A 1 92 ? -18.534 6.872 30.091 1.00 93.88 92 GLY A CA 1
ATOM 731 C C . GLY A 1 92 ? -17.429 7.924 29.925 1.00 93.88 92 GLY A C 1
ATOM 732 O O . GLY A 1 92 ? -17.257 8.777 30.791 1.00 93.88 92 GLY A O 1
ATOM 733 N N . LEU A 1 93 ? -16.640 7.834 28.850 1.00 91.81 93 LEU A N 1
ATOM 734 C CA . LEU A 1 93 ? -15.472 8.691 28.626 1.00 91.81 93 LEU A CA 1
ATOM 735 C C . LEU A 1 93 ? -15.858 10.042 28.012 1.00 91.81 93 LEU A C 1
ATOM 737 O O . LEU A 1 93 ? -16.915 10.194 27.396 1.00 91.81 93 LEU A O 1
ATOM 741 N N . SER A 1 94 ? -14.958 11.022 28.122 1.00 93.00 94 SER A N 1
ATOM 742 C CA . SER A 1 94 ? -14.994 12.188 27.238 1.00 93.00 94 SER A CA 1
ATOM 743 C C . SER A 1 94 ? -14.669 11.764 25.796 1.00 93.00 94 SER A C 1
ATOM 745 O O . SER A 1 94 ? -14.047 10.724 25.571 1.00 93.00 94 SER A O 1
ATOM 747 N N . GLU A 1 95 ? -15.060 12.562 24.801 1.00 88.50 95 GLU A N 1
ATOM 748 C CA . GLU A 1 95 ? -14.719 12.282 23.397 1.00 88.50 95 GLU A CA 1
ATOM 749 C C . GLU A 1 95 ? -13.197 12.199 23.183 1.00 88.50 95 GLU A C 1
ATOM 751 O O . GLU A 1 95 ? -12.707 11.263 22.553 1.00 88.50 95 GLU A O 1
ATOM 756 N N . ALA A 1 96 ? -12.434 13.117 23.783 1.00 88.81 96 ALA A N 1
ATOM 757 C CA . ALA A 1 96 ? -10.976 13.140 23.672 1.00 88.81 96 ALA A CA 1
ATOM 758 C C . ALA A 1 96 ? -10.317 11.885 24.275 1.00 88.81 96 ALA A C 1
ATOM 760 O O . ALA A 1 96 ? -9.362 11.349 23.707 1.00 88.81 96 ALA A O 1
ATOM 761 N N . ASP A 1 97 ? -10.833 11.396 25.405 1.00 91.94 97 ASP A N 1
ATOM 762 C CA . ASP A 1 97 ? -10.322 10.176 26.037 1.00 91.94 97 ASP A CA 1
ATOM 763 C C . ASP A 1 97 ? -10.715 8.924 25.247 1.00 91.94 97 ASP A C 1
ATOM 765 O O . ASP A 1 97 ? -9.904 8.007 25.121 1.00 91.94 97 ASP A O 1
ATOM 769 N N . ALA A 1 98 ? -11.916 8.899 24.658 1.00 92.38 98 ALA A N 1
ATOM 770 C CA . ALA A 1 98 ? -12.355 7.814 23.786 1.00 92.38 98 ALA A CA 1
ATOM 771 C C . ALA A 1 98 ? -11.491 7.721 22.516 1.00 92.38 98 ALA A C 1
ATOM 773 O O . ALA A 1 98 ? -11.035 6.632 22.173 1.00 92.38 98 ALA A O 1
ATOM 774 N N . VAL A 1 99 ? -11.190 8.851 21.863 1.00 92.31 99 VAL A N 1
ATOM 775 C CA . VAL A 1 99 ? -10.257 8.903 20.719 1.00 92.31 99 VAL A CA 1
ATOM 776 C C . VAL A 1 99 ? -8.889 8.351 21.115 1.00 92.31 99 VAL A C 1
ATOM 778 O O . VAL A 1 99 ? -8.374 7.446 20.463 1.00 92.31 99 VAL A O 1
ATOM 781 N N . LYS A 1 100 ? -8.317 8.838 22.222 1.00 91.69 100 LYS A N 1
ATOM 782 C CA . LYS A 1 100 ? -6.990 8.416 22.691 1.00 91.69 100 LYS A CA 1
ATOM 783 C C . LYS A 1 100 ? -6.931 6.925 23.026 1.00 91.69 100 LYS A C 1
ATOM 785 O O . LYS A 1 100 ? -5.927 6.269 22.748 1.00 91.69 100 LYS A O 1
ATOM 790 N N . GLU A 1 101 ? -7.977 6.399 23.653 1.00 94.06 101 GLU A N 1
ATOM 791 C CA . GLU A 1 101 ? -8.073 4.985 24.008 1.00 94.06 101 GLU A CA 1
ATOM 792 C C . GLU A 1 101 ? -8.225 4.103 22.760 1.00 94.06 101 GLU A C 1
ATOM 794 O O . GLU A 1 101 ? -7.544 3.079 22.655 1.00 94.06 101 GLU A O 1
ATOM 799 N N . LEU A 1 102 ? -9.048 4.514 21.788 1.00 94.44 102 LEU A N 1
ATOM 800 C CA . LEU A 1 102 ? -9.198 3.799 20.520 1.00 94.44 102 LEU A CA 1
ATOM 801 C C . LEU A 1 102 ? -7.890 3.796 19.719 1.00 94.44 102 LEU A C 1
ATOM 803 O O . LEU A 1 102 ? -7.435 2.727 19.314 1.00 94.44 102 LEU A O 1
ATOM 807 N N . ASP A 1 103 ? -7.243 4.952 19.557 1.00 93.88 103 ASP A N 1
ATOM 808 C CA . ASP A 1 103 ? -5.953 5.068 18.868 1.00 93.88 103 ASP A CA 1
ATOM 809 C C . ASP A 1 103 ? -4.887 4.189 19.530 1.00 93.88 103 ASP A C 1
ATOM 811 O O . ASP A 1 103 ? -4.155 3.461 18.859 1.00 93.88 103 ASP A O 1
ATOM 815 N N . ARG A 1 104 ? -4.823 4.192 20.867 1.00 94.06 104 ARG A N 1
ATOM 816 C CA . ARG A 1 104 ? -3.905 3.328 21.617 1.00 94.06 104 ARG A CA 1
ATOM 817 C C . ARG A 1 104 ? -4.211 1.848 21.393 1.00 94.06 104 ARG A C 1
ATOM 819 O O . ARG A 1 104 ? -3.273 1.059 21.298 1.00 94.06 104 ARG A O 1
ATOM 826 N N . SER A 1 105 ? -5.485 1.467 21.320 1.00 94.88 105 SER A N 1
ATOM 827 C CA . SER A 1 105 ? -5.893 0.091 21.027 1.00 94.88 105 SER A CA 1
ATOM 828 C C . SER A 1 105 ? -5.480 -0.335 19.617 1.00 94.88 105 SER A C 1
ATOM 830 O O . SER A 1 105 ? -4.920 -1.415 19.456 1.00 94.88 105 SER A O 1
ATOM 832 N N . ILE A 1 106 ? -5.709 0.518 18.617 1.00 94.69 106 ILE A N 1
ATOM 833 C CA . ILE A 1 106 ? -5.327 0.286 17.217 1.00 94.69 106 ILE A CA 1
ATOM 834 C C . ILE A 1 106 ? -3.806 0.139 17.091 1.00 94.69 106 ILE A C 1
ATOM 836 O O . ILE A 1 106 ? -3.311 -0.825 16.510 1.00 94.69 106 ILE A O 1
ATOM 840 N N . ILE A 1 107 ? -3.047 1.070 17.677 1.00 94.25 107 ILE A N 1
ATOM 841 C CA . ILE A 1 107 ? -1.580 1.025 17.663 1.00 94.25 107 ILE A CA 1
ATOM 842 C C . ILE A 1 107 ? -1.081 -0.244 18.353 1.00 94.25 107 ILE A C 1
ATOM 844 O O . ILE A 1 107 ? -0.160 -0.888 17.853 1.00 94.25 107 ILE A O 1
ATOM 848 N N . ARG A 1 108 ? -1.686 -0.622 19.487 1.00 95.81 108 ARG A N 1
ATOM 849 C CA . ARG A 1 108 ? -1.336 -1.856 20.191 1.00 95.81 108 ARG A CA 1
ATOM 850 C C . ARG A 1 108 ? -1.530 -3.067 19.286 1.00 95.81 108 ARG A C 1
ATOM 852 O O . ARG A 1 108 ? -0.584 -3.831 19.173 1.00 95.81 108 ARG A O 1
ATOM 859 N N . ASP A 1 109 ? -2.682 -3.202 18.630 1.00 94.31 109 ASP A N 1
ATOM 860 C CA . ASP A 1 109 ? -2.956 -4.328 17.728 1.00 94.31 109 ASP A CA 1
ATOM 861 C C . ASP A 1 109 ? -1.929 -4.433 16.586 1.00 94.31 109 ASP A C 1
ATOM 863 O O . ASP A 1 109 ? -1.383 -5.511 16.329 1.00 94.31 109 ASP A O 1
ATOM 867 N N . ILE A 1 110 ? -1.589 -3.296 15.966 1.00 93.75 110 ILE A N 1
ATOM 868 C CA . ILE A 1 110 ? -0.570 -3.212 14.908 1.00 93.75 110 ILE A CA 1
ATOM 869 C C . ILE A 1 110 ? 0.802 -3.667 15.425 1.00 93.75 110 ILE A C 1
ATOM 871 O O . ILE A 1 110 ? 1.472 -4.480 14.786 1.00 93.75 110 ILE A O 1
ATOM 875 N N . VAL A 1 111 ? 1.226 -3.155 16.584 1.00 94.88 111 VAL A N 1
ATOM 876 C CA . VAL A 1 111 ? 2.542 -3.453 17.171 1.00 94.88 111 VAL A CA 1
ATOM 877 C C . VAL A 1 111 ? 2.622 -4.888 17.697 1.00 94.88 111 VAL A C 1
ATOM 879 O O . VAL A 1 111 ? 3.692 -5.490 17.629 1.00 94.88 111 VAL A O 1
ATOM 882 N N . THR A 1 112 ? 1.521 -5.467 18.186 1.00 96.69 112 THR A N 1
ATOM 883 C CA . THR A 1 112 ? 1.489 -6.871 18.630 1.00 96.69 112 THR A CA 1
ATOM 884 C C . THR A 1 112 ? 1.469 -7.861 17.472 1.00 96.69 112 THR A C 1
ATOM 886 O O . THR A 1 112 ? 1.890 -9.001 17.647 1.00 96.69 112 THR A O 1
ATOM 889 N N . ASN A 1 113 ? 1.034 -7.436 16.281 1.00 94.50 113 ASN A N 1
ATOM 890 C CA . ASN A 1 113 ? 0.929 -8.286 15.094 1.00 94.50 113 ASN A CA 1
ATOM 891 C C . ASN A 1 113 ? 1.766 -7.758 13.906 1.00 94.50 113 ASN A C 1
ATOM 893 O O . ASN A 1 113 ? 1.236 -7.598 12.799 1.00 94.50 113 ASN A O 1
ATOM 897 N N . PRO A 1 114 ? 3.088 -7.539 14.063 1.00 94.44 114 PRO A N 1
ATOM 898 C CA . PRO A 1 114 ? 3.903 -6.865 13.049 1.00 94.44 114 PRO A CA 1
ATOM 899 C C . PRO A 1 114 ? 3.990 -7.658 11.739 1.00 94.44 114 PRO A C 1
ATOM 901 O O . PRO A 1 114 ? 4.025 -7.076 10.658 1.00 94.44 114 PRO A O 1
ATOM 904 N N . VAL A 1 115 ? 3.964 -8.994 11.809 1.00 95.56 115 VAL A N 1
ATOM 905 C CA . VAL A 1 115 ? 3.969 -9.855 10.616 1.00 95.56 115 VAL A CA 1
ATOM 906 C C . VAL A 1 115 ? 2.696 -9.649 9.798 1.00 95.56 115 VAL A C 1
ATOM 908 O O . VAL A 1 115 ? 2.779 -9.457 8.588 1.00 95.56 115 VAL A O 1
ATOM 911 N N . ARG A 1 116 ? 1.521 -9.623 10.445 1.00 94.81 116 ARG A N 1
ATOM 912 C CA . ARG A 1 116 ? 0.247 -9.371 9.751 1.00 94.81 116 ARG A CA 1
ATOM 913 C C . ARG A 1 116 ? 0.215 -7.977 9.138 1.00 94.81 116 ARG A C 1
ATOM 915 O O . ARG A 1 116 ? -0.252 -7.833 8.015 1.00 94.81 116 ARG A O 1
ATOM 922 N N . TYR A 1 117 ? 0.777 -6.985 9.826 1.00 94.62 117 TYR A N 1
ATOM 923 C CA . TYR A 1 117 ? 0.900 -5.625 9.307 1.00 94.62 117 TYR A CA 1
ATOM 924 C C . TYR A 1 117 ? 1.751 -5.537 8.039 1.00 94.62 117 TYR A C 1
ATOM 926 O O . TYR A 1 117 ? 1.360 -4.923 7.043 1.00 94.62 117 TYR A O 1
ATOM 934 N N . VAL A 1 118 ? 2.921 -6.178 8.050 1.00 94.50 118 VAL A N 1
ATOM 935 C CA . VAL A 1 118 ? 3.808 -6.221 6.883 1.00 94.50 118 VAL A CA 1
ATOM 936 C C . VAL A 1 118 ? 3.139 -6.974 5.737 1.00 94.50 118 VAL A C 1
ATOM 938 O O . VAL A 1 118 ? 3.128 -6.476 4.613 1.00 94.50 118 VAL A O 1
ATOM 941 N N . LEU A 1 119 ? 2.517 -8.124 6.010 1.00 95.56 119 LEU A N 1
ATOM 942 C CA . LEU A 1 119 ? 1.806 -8.884 4.984 1.00 95.56 119 LEU A CA 1
ATOM 943 C C . LEU A 1 119 ? 0.653 -8.070 4.391 1.00 95.56 119 LEU A C 1
ATOM 945 O O . LEU A 1 119 ? 0.601 -7.917 3.177 1.00 95.56 119 LEU A O 1
ATOM 949 N N . SER A 1 120 ? -0.205 -7.454 5.210 1.00 95.38 120 SER A N 1
ATOM 950 C CA . SER A 1 120 ? -1.326 -6.629 4.733 1.00 95.38 120 SER A CA 1
ATOM 951 C C . SER A 1 120 ? -0.874 -5.396 3.940 1.00 95.38 120 SER A C 1
ATOM 953 O O . SER A 1 120 ? -1.652 -4.842 3.163 1.00 95.38 120 SER A O 1
ATOM 955 N N . THR A 1 121 ? 0.380 -4.960 4.104 1.00 96.06 121 THR A N 1
ATOM 956 C CA . THR A 1 121 ? 0.968 -3.855 3.332 1.00 96.06 121 THR A CA 1
ATOM 957 C C . THR A 1 121 ? 1.169 -4.240 1.868 1.00 96.06 121 THR A C 1
ATOM 959 O O . THR A 1 121 ? 1.034 -3.383 1.002 1.00 96.06 121 THR A O 1
ATOM 962 N N . VAL A 1 122 ? 1.436 -5.511 1.554 1.00 96.62 122 VAL A N 1
ATOM 963 C CA . VAL A 1 122 ? 1.688 -5.972 0.177 1.00 96.62 122 VAL A CA 1
ATOM 964 C C . VAL A 1 122 ? 0.474 -5.784 -0.749 1.00 96.62 122 VAL A C 1
ATOM 966 O O . VAL A 1 122 ? 0.623 -5.113 -1.774 1.00 96.62 122 VAL A O 1
ATOM 969 N N . PRO A 1 123 ? -0.734 -6.295 -0.439 1.00 96.69 123 PRO A N 1
ATOM 970 C CA . PRO A 1 123 ? -1.889 -6.079 -1.303 1.00 96.69 123 PRO A CA 1
ATOM 971 C C . PRO A 1 123 ? -2.318 -4.602 -1.290 1.00 96.69 123 PRO A C 1
ATOM 973 O O . PRO A 1 123 ? -2.762 -4.080 -2.308 1.00 96.69 123 PRO A O 1
ATOM 976 N N . VAL A 1 124 ? -2.117 -3.873 -0.186 1.00 96.00 124 VAL A N 1
ATOM 977 C CA . VAL A 1 124 ? -2.402 -2.427 -0.128 1.00 96.00 124 VAL A CA 1
ATOM 978 C C . VAL A 1 124 ? -1.427 -1.611 -0.983 1.00 96.00 124 VAL A C 1
ATOM 980 O O . VAL A 1 124 ? -1.832 -0.649 -1.636 1.00 96.00 124 VAL A O 1
ATOM 983 N N . PHE A 1 125 ? -0.156 -2.007 -1.064 1.00 96.25 125 PHE A N 1
ATOM 984 C CA . PHE A 1 125 ? 0.790 -1.484 -2.047 1.00 96.25 125 PHE A CA 1
ATOM 985 C C . PHE A 1 125 ? 0.285 -1.738 -3.465 1.00 96.25 125 PHE A C 1
ATOM 987 O O . PHE A 1 125 ? 0.149 -0.792 -4.239 1.00 96.25 125 PHE A O 1
ATOM 994 N N . TYR A 1 126 ? -0.080 -2.987 -3.760 1.00 95.81 126 TYR A N 1
ATOM 995 C CA . TYR A 1 126 ? -0.604 -3.395 -5.059 1.00 95.81 126 TYR A CA 1
ATOM 996 C C . TYR A 1 126 ? -1.841 -2.585 -5.488 1.00 95.81 126 TYR A C 1
ATOM 998 O O . TYR A 1 126 ? -1.916 -2.117 -6.620 1.00 95.81 126 TYR A O 1
ATOM 1006 N N . ARG A 1 127 ? -2.775 -2.326 -4.568 1.00 94.44 127 ARG A N 1
ATOM 1007 C CA . ARG A 1 127 ? -3.941 -1.462 -4.813 1.00 94.44 127 ARG A CA 1
ATOM 1008 C C . ARG A 1 127 ? -3.549 -0.074 -5.318 1.00 94.44 127 ARG A C 1
ATOM 1010 O O . ARG A 1 127 ? -4.177 0.456 -6.230 1.00 94.44 127 ARG A O 1
ATOM 1017 N N . GLY A 1 128 ? -2.551 0.544 -4.692 1.00 93.94 128 GLY A N 1
ATOM 1018 C CA . GLY A 1 128 ? -2.203 1.934 -4.975 1.00 93.94 128 GLY A CA 1
ATOM 1019 C C . GLY A 1 128 ? -1.331 2.124 -6.205 1.00 93.94 128 GLY A C 1
ATOM 1020 O O . GLY A 1 128 ? -1.352 3.208 -6.775 1.00 93.94 128 GLY A O 1
ATOM 1021 N N . ILE A 1 129 ? -0.574 1.114 -6.642 1.00 94.50 129 ILE A N 1
ATOM 1022 C CA . ILE A 1 129 ? 0.309 1.271 -7.809 1.00 94.50 129 ILE A CA 1
ATOM 1023 C C . ILE A 1 129 ? -0.457 1.398 -9.132 1.00 94.50 129 ILE A C 1
ATOM 1025 O O . ILE A 1 129 ? 0.106 1.903 -10.098 1.00 94.50 129 ILE A O 1
ATOM 1029 N N . TRP A 1 130 ? -1.738 1.021 -9.178 1.00 93.38 130 TRP A N 1
ATOM 1030 C CA . TRP A 1 130 ? -2.613 1.162 -10.348 1.00 93.38 130 TRP A CA 1
ATOM 1031 C C . TRP A 1 130 ? -3.033 2.618 -10.628 1.00 93.38 130 TRP A C 1
ATOM 1033 O O . TRP A 1 130 ? -4.221 2.942 -10.691 1.00 93.38 130 TRP A O 1
ATOM 1043 N N . VAL A 1 131 ? -2.050 3.508 -10.788 1.00 88.12 131 VAL A N 1
ATOM 1044 C CA . VAL A 1 131 ? -2.235 4.902 -11.223 1.00 88.12 131 VAL A CA 1
ATOM 1045 C C . VAL A 1 131 ? -2.642 4.953 -12.694 1.00 88.12 131 VAL A C 1
ATOM 1047 O O . VAL A 1 131 ? -3.566 5.679 -13.053 1.00 88.12 131 VAL A O 1
ATOM 1050 N N . ASP A 1 132 ? -1.972 4.146 -13.515 1.00 86.56 132 ASP A N 1
ATOM 1051 C CA . ASP A 1 132 ? -2.230 3.937 -14.937 1.00 86.56 132 ASP A CA 1
ATOM 1052 C C . ASP A 1 132 ? -1.853 2.496 -15.337 1.00 86.56 132 ASP A C 1
ATOM 1054 O O . ASP A 1 132 ? -1.277 1.741 -14.550 1.00 86.56 132 ASP A O 1
ATOM 1058 N N . GLU A 1 133 ? -2.185 2.097 -16.564 1.00 86.88 133 GLU A N 1
ATOM 1059 C CA . GLU A 1 133 ? -1.833 0.793 -17.132 1.00 86.88 133 GLU A CA 1
ATOM 1060 C C . GLU A 1 133 ? -0.327 0.674 -17.448 1.00 86.88 133 GLU A C 1
ATOM 1062 O O . GLU A 1 133 ? 0.210 -0.434 -17.535 1.00 86.88 133 GLU A O 1
ATOM 1067 N N . PHE A 1 134 ? 0.385 1.802 -17.575 1.00 88.12 134 PHE A N 1
ATOM 1068 C CA . PHE A 1 134 ? 1.826 1.823 -17.833 1.00 88.12 134 PHE A CA 1
ATOM 1069 C C . PHE A 1 134 ? 2.642 1.330 -16.642 1.00 88.12 134 PHE A C 1
ATOM 1071 O O . PHE A 1 134 ? 3.802 0.956 -16.835 1.00 88.12 134 PHE A O 1
ATOM 1078 N N . ILE A 1 135 ? 2.065 1.249 -15.440 1.00 93.06 135 ILE A N 1
ATOM 1079 C CA . ILE A 1 135 ? 2.746 0.733 -14.250 1.00 93.06 135 ILE A CA 1
ATOM 1080 C C . ILE A 1 135 ? 3.342 -0.668 -14.455 1.00 93.06 135 ILE A C 1
ATOM 1082 O O . ILE A 1 135 ? 4.408 -0.960 -13.911 1.00 93.06 135 ILE A O 1
ATOM 1086 N N . VAL A 1 136 ? 2.726 -1.501 -15.304 1.00 93.00 136 VAL A N 1
ATOM 1087 C CA . VAL A 1 136 ? 3.207 -2.855 -15.635 1.00 93.00 136 VAL A CA 1
ATOM 1088 C C . VAL A 1 136 ? 4.610 -2.821 -16.248 1.00 93.00 136 VAL A C 1
ATOM 1090 O O . VAL A 1 136 ? 5.413 -3.719 -16.011 1.00 93.00 136 VAL A O 1
ATOM 1093 N N . VAL A 1 137 ? 4.938 -1.764 -16.995 1.00 95.06 137 VAL A N 1
ATOM 1094 C CA . VAL A 1 137 ? 6.270 -1.547 -17.583 1.00 95.06 137 VAL A CA 1
ATOM 1095 C C . VAL A 1 137 ? 7.101 -0.594 -16.725 1.00 95.06 137 VAL A C 1
ATOM 1097 O O . VAL A 1 137 ? 8.297 -0.813 -16.511 1.00 95.06 137 VAL A O 1
ATOM 1100 N N . GLY A 1 138 ? 6.468 0.460 -16.215 1.00 96.31 138 GLY A N 1
ATOM 1101 C CA . GLY A 1 138 ? 7.109 1.533 -15.472 1.00 96.31 138 GLY A CA 1
ATOM 1102 C C . GLY A 1 138 ? 7.725 1.064 -14.162 1.00 96.31 138 GLY A C 1
ATOM 1103 O O . GLY A 1 138 ? 8.871 1.405 -13.873 1.00 96.31 138 GLY A O 1
ATOM 1104 N N . LEU A 1 139 ? 7.012 0.243 -13.389 1.00 96.12 139 LEU A N 1
ATOM 1105 C CA . LEU A 1 139 ? 7.488 -0.211 -12.087 1.00 96.12 139 LEU A CA 1
ATOM 1106 C C . LEU A 1 139 ? 8.698 -1.163 -12.205 1.00 96.12 139 LEU A C 1
ATOM 1108 O O . LEU A 1 139 ? 9.704 -0.913 -11.534 1.00 96.12 139 LEU A O 1
ATOM 1112 N N . PRO A 1 140 ? 8.710 -2.177 -13.098 1.00 97.44 140 PRO A N 1
ATOM 1113 C CA . PRO A 1 140 ? 9.929 -2.940 -13.368 1.00 97.44 140 PRO A CA 1
ATOM 1114 C C . PRO A 1 140 ? 11.091 -2.069 -13.858 1.00 97.44 140 PRO A C 1
ATOM 1116 O O . PRO A 1 140 ? 12.211 -2.209 -13.363 1.00 97.44 140 PRO A O 1
ATOM 1119 N N . ALA A 1 141 ? 10.843 -1.136 -14.787 1.00 97.75 141 ALA A N 1
ATOM 1120 C CA . ALA A 1 141 ? 11.876 -0.224 -15.279 1.00 97.75 141 ALA A CA 1
ATOM 1121 C C . ALA A 1 141 ? 12.472 0.627 -14.147 1.00 97.75 141 ALA A C 1
ATOM 1123 O O . ALA A 1 141 ? 13.693 0.778 -14.064 1.00 97.75 141 ALA A O 1
ATOM 1124 N N . PHE A 1 142 ? 11.623 1.118 -13.243 1.00 98.25 142 PHE A N 1
ATOM 1125 C CA . PHE A 1 142 ? 12.020 1.855 -12.050 1.00 98.25 142 PHE A CA 1
ATOM 1126 C C . PHE A 1 142 ? 12.992 1.060 -11.176 1.00 98.25 142 PHE A C 1
ATOM 1128 O O . PHE A 1 142 ? 14.104 1.531 -10.918 1.00 98.25 142 PHE A O 1
ATOM 1135 N N . PHE A 1 143 ? 12.637 -0.168 -10.786 1.00 98.00 143 PHE A N 1
ATOM 1136 C CA . PHE A 1 143 ? 13.508 -0.997 -9.949 1.00 98.00 143 PHE A CA 1
ATOM 1137 C C . PHE A 1 143 ? 14.816 -1.377 -10.652 1.00 98.00 143 PHE A C 1
ATOM 1139 O O . PHE A 1 143 ? 15.880 -1.330 -10.032 1.00 98.00 143 PHE A O 1
ATOM 1146 N N . ILE A 1 144 ? 14.769 -1.687 -11.952 1.00 98.31 144 ILE A N 1
ATOM 1147 C CA . ILE A 1 144 ? 15.962 -2.004 -12.748 1.00 98.31 144 ILE A CA 1
ATOM 1148 C C . ILE A 1 144 ? 16.926 -0.814 -12.776 1.00 98.31 144 ILE A C 1
ATOM 1150 O O . ILE A 1 144 ? 18.121 -0.984 -12.522 1.00 98.31 144 ILE A O 1
ATOM 1154 N N . VAL A 1 145 ? 16.436 0.391 -13.082 1.00 98.38 145 VAL A N 1
ATOM 1155 C CA . VAL A 1 145 ? 17.288 1.585 -13.180 1.00 98.38 145 VAL A CA 1
ATOM 1156 C C . VAL A 1 145 ? 17.794 2.020 -11.813 1.00 98.38 145 VAL A C 1
ATOM 1158 O O . VAL A 1 145 ? 18.964 2.392 -11.707 1.00 98.38 145 VAL A O 1
ATOM 1161 N N . LEU A 1 146 ? 16.980 1.930 -10.760 1.00 98.31 146 LEU A N 1
ATOM 1162 C CA . LEU A 1 146 ? 17.428 2.212 -9.399 1.00 98.31 146 LEU A CA 1
ATOM 1163 C C . LEU A 1 146 ? 18.559 1.260 -8.985 1.00 98.31 146 LEU A C 1
ATOM 1165 O O . LEU A 1 146 ? 19.632 1.718 -8.588 1.00 98.31 146 LEU A O 1
ATOM 1169 N N . TRP A 1 147 ? 18.362 -0.050 -9.163 1.00 98.19 147 TRP A N 1
ATOM 1170 C CA . TRP A 1 147 ? 19.373 -1.066 -8.870 1.00 98.19 147 TRP A CA 1
ATOM 1171 C C . TRP A 1 147 ? 20.669 -0.826 -9.651 1.00 98.19 147 TRP A C 1
ATOM 1173 O O . TRP A 1 147 ? 21.760 -0.792 -9.078 1.00 98.19 147 TRP A O 1
ATOM 1183 N N . GLN A 1 148 ? 20.561 -0.586 -10.961 1.00 98.00 148 GLN A N 1
ATOM 1184 C CA . GLN A 1 148 ? 21.714 -0.270 -11.802 1.00 98.00 148 GLN A CA 1
ATOM 1185 C C . GLN A 1 148 ? 22.405 1.026 -11.371 1.00 98.00 148 GLN A C 1
ATOM 1187 O O . GLN A 1 148 ? 23.630 1.108 -11.445 1.00 98.00 148 GLN A O 1
ATOM 1192 N N . SER A 1 149 ? 21.660 2.038 -10.931 1.00 97.88 149 SER A N 1
ATOM 1193 C CA . SER A 1 149 ? 22.230 3.316 -10.499 1.00 97.88 149 SER A CA 1
ATOM 1194 C C . SER A 1 149 ? 23.028 3.160 -9.211 1.00 97.88 149 SER A C 1
ATOM 1196 O O . SER A 1 149 ? 24.144 3.672 -9.129 1.00 97.88 149 SER A O 1
ATOM 1198 N N . ILE A 1 150 ? 22.522 2.376 -8.256 1.00 97.75 150 ILE A N 1
ATOM 1199 C CA . ILE A 1 150 ? 23.244 2.020 -7.028 1.00 97.75 150 ILE A CA 1
ATOM 1200 C C . ILE A 1 150 ? 24.501 1.213 -7.376 1.00 97.75 150 ILE A C 1
ATOM 1202 O O . ILE A 1 150 ? 25.610 1.587 -6.989 1.00 97.75 150 ILE A O 1
ATOM 1206 N N . ARG A 1 151 ? 24.360 0.151 -8.181 1.00 98.00 151 ARG A N 1
ATOM 1207 C CA . ARG A 1 151 ? 25.471 -0.746 -8.534 1.00 98.00 151 ARG A CA 1
ATOM 1208 C C . ARG A 1 151 ? 26.594 -0.038 -9.295 1.00 98.00 151 ARG A C 1
ATOM 1210 O O . ARG A 1 151 ? 27.762 -0.316 -9.039 1.00 98.00 151 ARG A O 1
ATOM 1217 N N . ASN A 1 152 ? 26.245 0.881 -10.195 1.00 97.25 152 ASN A N 1
ATOM 1218 C CA . ASN A 1 152 ? 27.190 1.634 -11.026 1.00 97.25 152 ASN A CA 1
ATOM 1219 C C . ASN A 1 152 ? 27.605 2.983 -10.412 1.00 97.25 152 ASN A C 1
ATOM 1221 O O . ASN A 1 152 ? 28.163 3.822 -11.116 1.00 97.25 152 ASN A O 1
ATOM 1225 N N . ARG A 1 153 ? 27.307 3.221 -9.127 1.00 96.38 153 ARG A N 1
ATOM 1226 C CA . ARG A 1 153 ? 27.652 4.452 -8.396 1.00 96.38 153 ARG A CA 1
ATOM 1227 C C . ARG A 1 153 ? 27.116 5.755 -9.013 1.00 96.38 153 ARG A C 1
ATOM 1229 O O . ARG A 1 153 ? 27.660 6.831 -8.779 1.00 96.38 153 ARG A O 1
ATOM 1236 N N . ARG A 1 154 ? 26.007 5.695 -9.758 1.00 97.44 154 ARG A N 1
ATOM 1237 C CA . ARG A 1 154 ? 25.303 6.868 -10.309 1.00 97.44 154 ARG A CA 1
ATOM 1238 C C . ARG A 1 154 ? 24.402 7.489 -9.241 1.00 97.44 154 ARG A C 1
ATOM 1240 O O . ARG A 1 154 ? 23.177 7.441 -9.342 1.00 97.44 154 ARG A O 1
ATOM 1247 N N . MET A 1 155 ? 25.023 8.045 -8.202 1.00 97.19 155 MET A N 1
ATOM 1248 C CA . MET A 1 155 ? 24.328 8.484 -6.985 1.00 97.19 155 MET A CA 1
ATOM 1249 C C . MET A 1 155 ? 23.270 9.555 -7.246 1.00 97.19 155 MET A C 1
ATOM 1251 O O . MET A 1 155 ? 22.200 9.485 -6.658 1.00 97.19 155 MET A O 1
ATOM 1255 N N . LEU A 1 156 ? 23.505 10.479 -8.184 1.00 97.56 156 LEU A N 1
ATOM 1256 C CA . LEU A 1 156 ? 22.513 11.501 -8.533 1.00 97.56 156 LEU A CA 1
ATOM 1257 C C . LEU A 1 156 ? 21.196 10.880 -9.027 1.00 97.56 156 LEU A C 1
ATOM 1259 O O . LEU A 1 156 ? 20.124 11.265 -8.575 1.00 97.56 156 LEU A O 1
ATOM 1263 N N . VAL A 1 157 ? 21.274 9.872 -9.902 1.00 97.19 157 VAL A N 1
ATOM 1264 C CA . VAL A 1 157 ? 20.084 9.156 -10.390 1.00 97.19 157 VAL A CA 1
ATOM 1265 C C . VAL A 1 157 ? 19.426 8.387 -9.248 1.00 97.19 157 VAL A C 1
ATOM 1267 O O . VAL A 1 157 ? 18.210 8.435 -9.104 1.00 97.19 157 VAL A O 1
ATOM 1270 N N . ALA A 1 158 ? 20.216 7.716 -8.406 1.00 97.88 158 ALA A N 1
ATOM 1271 C CA . ALA A 1 158 ? 19.685 6.980 -7.262 1.00 97.88 158 ALA A CA 1
ATOM 1272 C C . ALA A 1 158 ? 18.939 7.895 -6.270 1.00 97.88 158 ALA A C 1
ATOM 1274 O O . ALA A 1 158 ? 17.866 7.522 -5.810 1.00 97.88 158 ALA A O 1
ATOM 1275 N N . ILE A 1 159 ? 19.460 9.096 -5.994 1.00 97.38 159 ILE A N 1
ATOM 1276 C CA . ILE A 1 159 ? 18.823 10.102 -5.126 1.00 97.38 159 ILE A CA 1
ATOM 1277 C C . ILE A 1 159 ? 17.524 10.627 -5.749 1.00 97.38 159 ILE A C 1
ATOM 1279 O O . ILE A 1 159 ? 16.515 10.746 -5.066 1.00 97.38 159 ILE A O 1
ATOM 1283 N N . VAL A 1 160 ? 17.505 10.908 -7.053 1.00 96.56 160 VAL A N 1
ATOM 1284 C CA . VAL A 1 160 ? 16.273 11.360 -7.726 1.00 96.56 160 VAL A CA 1
ATOM 1285 C C . VAL A 1 160 ? 15.195 10.271 -7.703 1.00 96.56 160 VAL A C 1
ATOM 1287 O O . VAL A 1 160 ? 14.020 10.551 -7.464 1.00 96.56 160 VAL A O 1
ATOM 1290 N N . LEU A 1 161 ? 15.580 9.013 -7.927 1.00 97.81 161 LEU A N 1
ATOM 1291 C CA . LEU A 1 161 ? 14.647 7.888 -7.892 1.00 97.81 161 LEU A CA 1
ATOM 1292 C C . LEU A 1 161 ? 14.220 7.516 -6.465 1.00 97.81 161 LEU A C 1
ATOM 1294 O O . LEU A 1 161 ? 13.116 7.000 -6.290 1.00 97.81 161 LEU A O 1
ATOM 1298 N N . SER A 1 162 ? 15.029 7.801 -5.440 1.00 97.12 162 SER A N 1
ATOM 1299 C CA . SER A 1 162 ? 14.682 7.471 -4.053 1.00 97.12 162 SER A CA 1
ATOM 1300 C C . SER A 1 162 ? 13.465 8.246 -3.543 1.00 97.12 162 SER A C 1
ATOM 1302 O O . SER A 1 162 ? 12.748 7.723 -2.697 1.00 97.12 162 SER A O 1
ATOM 1304 N N . ILE A 1 163 ? 13.168 9.426 -4.099 1.00 95.44 163 ILE A N 1
ATOM 1305 C CA . ILE A 1 163 ? 11.940 10.181 -3.795 1.00 95.44 163 ILE A CA 1
ATOM 1306 C C . ILE A 1 163 ? 10.700 9.372 -4.208 1.00 95.44 163 ILE A C 1
ATOM 1308 O O . ILE A 1 163 ? 9.771 9.198 -3.421 1.00 95.44 163 ILE A O 1
ATOM 1312 N N . GLY A 1 164 ? 10.707 8.812 -5.422 1.00 95.88 164 GLY A N 1
ATOM 1313 C CA . GLY A 1 164 ? 9.644 7.921 -5.888 1.00 95.88 164 GLY A CA 1
ATOM 1314 C C . GLY A 1 164 ? 9.567 6.636 -5.067 1.00 95.88 164 GLY A C 1
ATOM 1315 O O . GLY A 1 164 ? 8.476 6.219 -4.689 1.00 95.88 164 GLY A O 1
ATOM 1316 N N . MET A 1 165 ? 10.720 6.050 -4.720 1.00 97.19 165 MET A N 1
ATOM 1317 C CA . MET A 1 165 ? 10.786 4.865 -3.855 1.00 97.19 165 MET A CA 1
ATOM 1318 C C . MET A 1 165 ? 10.179 5.139 -2.474 1.00 97.19 165 MET A C 1
ATOM 1320 O O . MET A 1 165 ? 9.429 4.317 -1.954 1.00 97.19 165 MET A O 1
ATOM 1324 N N . PHE A 1 166 ? 10.476 6.302 -1.890 1.00 96.62 166 PHE A N 1
ATOM 1325 C CA . PHE A 1 166 ? 9.906 6.719 -0.618 1.00 96.62 166 PHE A CA 1
ATOM 1326 C C . PHE A 1 166 ? 8.380 6.765 -0.701 1.00 96.62 166 PHE A C 1
ATOM 1328 O O . PHE A 1 166 ? 7.731 6.138 0.124 1.00 96.62 166 PHE A O 1
ATOM 1335 N N . ASN A 1 167 ? 7.798 7.405 -1.719 1.00 94.62 167 ASN A N 1
ATOM 1336 C CA . ASN A 1 167 ? 6.339 7.460 -1.882 1.00 94.62 167 ASN A CA 1
ATOM 1337 C C . ASN A 1 167 ? 5.713 6.069 -2.106 1.00 94.62 167 ASN A C 1
ATOM 1339 O O . ASN A 1 167 ? 4.685 5.745 -1.502 1.00 94.62 167 ASN A O 1
ATOM 1343 N N . LEU A 1 168 ? 6.366 5.223 -2.910 1.00 95.12 168 LEU A N 1
ATOM 1344 C CA . LEU A 1 168 ? 5.948 3.839 -3.153 1.00 95.12 168 LEU A CA 1
ATOM 1345 C C . LEU A 1 168 ? 5.873 3.025 -1.854 1.00 95.12 168 LEU A C 1
ATOM 1347 O O . LEU A 1 168 ? 4.964 2.218 -1.705 1.00 95.12 168 LEU A O 1
ATOM 1351 N N . ILE A 1 169 ? 6.776 3.259 -0.900 1.00 95.06 169 ILE A N 1
ATOM 1352 C CA . ILE A 1 169 ? 6.837 2.522 0.372 1.00 95.06 169 ILE A CA 1
ATOM 1353 C C . ILE A 1 169 ? 6.009 3.193 1.480 1.00 95.06 169 ILE A C 1
ATOM 1355 O O . ILE A 1 169 ? 5.341 2.523 2.264 1.00 95.06 169 ILE A O 1
ATOM 1359 N N . PHE A 1 170 ? 6.032 4.519 1.563 1.00 94.38 170 PHE A N 1
ATOM 1360 C CA . PHE A 1 170 ? 5.473 5.278 2.679 1.00 94.38 170 PHE A CA 1
ATOM 1361 C C . PHE A 1 170 ? 3.942 5.224 2.720 1.00 94.38 170 PHE A C 1
ATOM 1363 O O . PHE A 1 170 ? 3.350 4.953 3.766 1.00 94.38 170 PHE A O 1
ATOM 1370 N N . TYR A 1 171 ? 3.283 5.443 1.580 1.00 93.38 171 TYR A N 1
ATOM 1371 C CA . TYR A 1 171 ? 1.822 5.448 1.522 1.00 93.38 171 TYR A CA 1
ATOM 1372 C C . TYR A 1 171 ? 1.157 4.105 1.851 1.00 93.38 171 TYR A C 1
ATOM 1374 O O . TYR A 1 171 ? 0.201 4.142 2.625 1.00 93.38 171 TYR A O 1
ATOM 1382 N N . PRO A 1 172 ? 1.598 2.935 1.347 1.00 93.25 172 PRO A N 1
ATOM 1383 C CA . PRO A 1 172 ? 1.020 1.654 1.770 1.00 93.25 172 PRO A CA 1
ATOM 1384 C C . PRO A 1 172 ? 1.335 1.303 3.219 1.00 93.25 172 PRO A C 1
ATOM 1386 O O . PRO A 1 172 ? 0.545 0.607 3.853 1.00 93.25 172 PRO A O 1
ATOM 1389 N N . LEU A 1 173 ? 2.453 1.796 3.763 1.00 91.94 173 LEU A N 1
ATOM 1390 C CA . LEU A 1 173 ? 2.768 1.594 5.169 1.00 91.94 173 LEU A CA 1
ATOM 1391 C C . LEU A 1 173 ? 1.796 2.345 6.068 1.00 91.94 173 LEU A C 1
ATOM 1393 O O . LEU A 1 173 ? 1.359 1.770 7.050 1.00 91.94 173 LEU A O 1
ATOM 1397 N N . ILE A 1 174 ? 1.458 3.600 5.771 1.00 89.12 174 ILE A N 1
ATOM 1398 C CA . ILE A 1 174 ? 0.782 4.480 6.746 1.00 89.12 174 ILE A CA 1
ATOM 1399 C C . ILE A 1 174 ? -0.680 4.772 6.374 1.00 89.12 174 ILE A C 1
ATOM 1401 O O . ILE A 1 174 ? -1.459 5.240 7.202 1.00 89.12 174 ILE A O 1
ATOM 1405 N N . SER A 1 175 ? -1.092 4.495 5.138 1.00 88.75 175 SER A N 1
ATOM 1406 C CA . SER A 1 175 ? -2.399 4.885 4.610 1.00 88.75 175 SER A CA 1
ATOM 1407 C C . SER A 1 175 ? -3.071 3.766 3.814 1.00 88.75 175 SER A C 1
ATOM 1409 O O . SER A 1 175 ? -2.477 2.740 3.503 1.00 88.75 175 SER A O 1
ATOM 1411 N N . LEU A 1 176 ? -4.325 3.990 3.419 1.00 86.06 176 LEU A N 1
ATOM 1412 C CA . LEU A 1 176 ? -5.096 3.084 2.564 1.00 86.06 176 LEU A CA 1
ATOM 1413 C C . LEU A 1 176 ? -4.487 2.909 1.154 1.00 86.06 176 LEU A C 1
ATOM 1415 O O . LEU A 1 176 ? -4.884 2.008 0.421 1.00 86.06 176 LEU A O 1
ATOM 1419 N N . ASN A 1 177 ? -3.541 3.776 0.777 1.00 90.19 177 ASN A N 1
ATOM 1420 C CA . ASN A 1 177 ? -2.820 3.743 -0.495 1.00 90.19 177 ASN A CA 1
ATOM 1421 C C . ASN A 1 177 ? -3.739 3.630 -1.717 1.00 90.19 177 ASN A C 1
ATOM 1423 O O . ASN A 1 177 ? -3.709 2.666 -2.475 1.00 90.19 177 ASN A O 1
ATOM 1427 N N . ILE A 1 178 ? -4.586 4.638 -1.905 1.00 89.88 178 ILE A N 1
ATOM 1428 C CA . ILE A 1 178 ? -5.365 4.766 -3.138 1.00 89.88 178 ILE A CA 1
ATOM 1429 C C . ILE A 1 178 ? -4.462 5.247 -4.290 1.00 89.88 178 ILE A C 1
ATOM 1431 O O . ILE A 1 178 ? -3.498 5.971 -4.021 1.00 89.88 178 ILE A O 1
ATOM 1435 N N . PRO A 1 179 ? -4.797 4.954 -5.564 1.00 91.56 179 PRO A N 1
ATOM 1436 C CA . PRO A 1 179 ? -3.979 5.340 -6.722 1.00 91.56 179 PRO A CA 1
ATOM 1437 C C . PRO A 1 179 ? -3.533 6.807 -6.7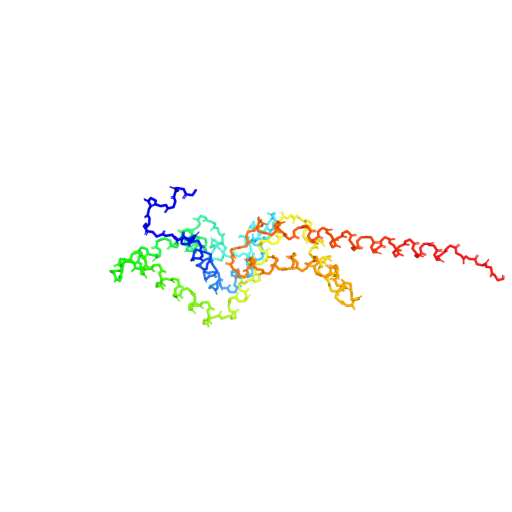48 1.00 91.56 179 PRO A C 1
ATOM 1439 O O . PRO A 1 179 ? -2.404 7.135 -7.098 1.00 91.56 179 PRO A O 1
ATOM 1442 N N . ARG A 1 180 ? -4.389 7.711 -6.263 1.00 91.44 180 ARG A N 1
ATOM 1443 C CA . ARG A 1 180 ? -4.091 9.145 -6.161 1.00 91.44 180 ARG A CA 1
ATOM 1444 C C . ARG A 1 180 ? -2.823 9.462 -5.363 1.00 91.44 180 ARG A C 1
ATOM 1446 O O . ARG A 1 180 ? -2.143 10.430 -5.677 1.00 91.44 180 ARG A O 1
ATOM 1453 N N . TYR A 1 181 ? -2.505 8.685 -4.329 1.00 91.94 181 TYR A N 1
ATOM 1454 C CA . TYR A 1 181 ? -1.310 8.928 -3.517 1.00 91.94 181 TYR A CA 1
ATOM 1455 C C . TYR A 1 181 ? -0.031 8.558 -4.272 1.00 91.94 181 TYR A C 1
ATOM 1457 O O . TYR A 1 181 ? 0.973 9.262 -4.168 1.00 91.94 181 TYR A O 1
ATOM 1465 N N . GLN A 1 182 ? -0.099 7.532 -5.122 1.00 93.69 182 GLN A N 1
ATOM 1466 C CA . GLN A 1 182 ? 1.031 7.073 -5.927 1.00 93.69 182 GLN A CA 1
ATOM 1467 C C . GLN A 1 182 ? 1.303 7.933 -7.168 1.00 93.69 182 GLN A C 1
ATOM 1469 O O . GLN A 1 182 ? 2.372 7.817 -7.765 1.00 93.69 182 GLN A O 1
ATOM 1474 N N . MET A 1 183 ? 0.429 8.890 -7.505 1.00 93.25 183 MET A N 1
ATOM 1475 C CA . MET A 1 183 ? 0.715 9.907 -8.533 1.00 93.25 183 MET A CA 1
ATOM 1476 C C . MET A 1 183 ? 2.008 10.689 -8.244 1.00 93.25 183 MET A C 1
ATOM 1478 O O . MET A 1 183 ? 2.684 11.144 -9.161 1.00 93.25 183 MET A O 1
ATOM 1482 N N . THR A 1 184 ? 2.388 10.803 -6.970 1.00 93.50 184 THR A N 1
ATOM 1483 C CA . THR A 1 184 ? 3.636 11.443 -6.528 1.00 93.50 184 THR A CA 1
ATOM 1484 C C . THR A 1 184 ? 4.898 10.660 -6.911 1.00 93.50 184 THR A C 1
ATOM 1486 O O . THR A 1 184 ? 5.976 11.246 -6.988 1.00 93.50 184 THR A O 1
ATOM 1489 N N . ALA A 1 185 ? 4.792 9.355 -7.180 1.00 95.00 185 ALA A N 1
ATOM 1490 C CA . ALA A 1 185 ? 5.900 8.512 -7.634 1.00 95.00 185 ALA A CA 1
ATOM 1491 C C . ALA A 1 185 ? 6.044 8.480 -9.168 1.00 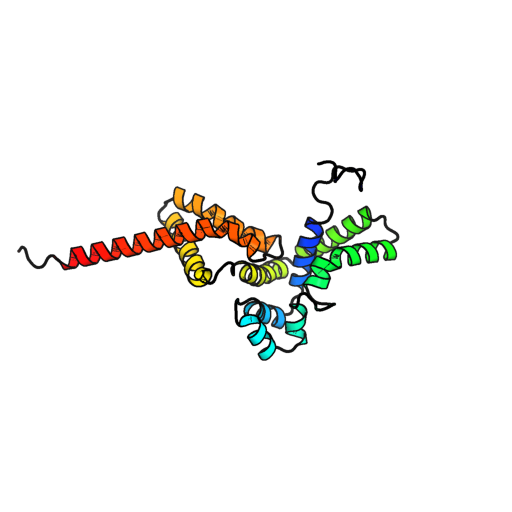95.00 185 ALA A C 1
ATOM 1493 O O . ALA A 1 185 ? 7.114 8.135 -9.679 1.00 95.00 185 ALA A O 1
ATOM 1494 N N . VAL A 1 186 ? 5.000 8.876 -9.909 1.00 94.94 186 VAL A N 1
ATOM 1495 C CA . VAL A 1 186 ? 4.957 8.830 -11.383 1.00 94.94 186 VAL A CA 1
ATOM 1496 C C . VAL A 1 186 ? 6.126 9.570 -12.044 1.00 94.94 186 VAL A C 1
ATOM 1498 O O . VAL A 1 186 ? 6.729 8.986 -12.945 1.00 94.94 186 VAL A O 1
ATOM 1501 N N . PRO A 1 187 ? 6.541 10.782 -11.617 1.00 95.75 187 PRO A N 1
ATOM 1502 C CA . PRO A 1 187 ? 7.686 11.455 -12.232 1.00 95.75 187 PRO A CA 1
ATOM 1503 C C . PRO A 1 187 ? 8.982 10.636 -12.151 1.00 95.75 187 PRO A C 1
ATOM 1505 O O . PRO A 1 187 ? 9.711 10.526 -13.136 1.00 95.75 187 PRO A O 1
ATOM 1508 N N . SER A 1 188 ? 9.259 10.006 -11.005 1.00 96.81 188 SER A N 1
ATOM 1509 C CA . SER A 1 188 ? 10.437 9.147 -10.842 1.00 96.81 188 SER A CA 1
ATOM 1510 C C . SER A 1 188 ? 10.344 7.886 -11.706 1.00 96.81 188 SER A C 1
ATOM 1512 O O . SER A 1 188 ? 11.343 7.470 -12.293 1.00 96.81 188 SER A O 1
ATOM 1514 N N . ILE A 1 189 ? 9.148 7.303 -11.831 1.00 96.81 189 ILE A N 1
ATOM 1515 C CA . ILE A 1 189 ? 8.895 6.164 -12.722 1.00 96.81 189 ILE A CA 1
ATOM 1516 C C . ILE A 1 189 ? 9.146 6.565 -14.183 1.00 96.81 189 ILE A C 1
ATOM 1518 O O . ILE A 1 189 ? 9.891 5.882 -14.884 1.00 96.81 189 ILE A O 1
ATOM 1522 N N . ALA A 1 190 ? 8.615 7.705 -14.629 1.00 96.62 190 ALA A N 1
ATOM 1523 C CA . ALA A 1 190 ? 8.805 8.216 -15.985 1.00 96.62 190 ALA A CA 1
ATOM 1524 C C . ALA A 1 190 ? 10.287 8.481 -16.307 1.00 96.62 190 ALA A C 1
ATOM 1526 O O . ALA A 1 190 ? 10.773 8.085 -17.369 1.00 96.62 190 ALA A O 1
ATOM 1527 N N . VAL A 1 191 ? 11.036 9.080 -15.372 1.00 97.38 191 VAL A N 1
ATOM 1528 C CA . VAL A 1 191 ? 12.491 9.276 -15.506 1.00 97.38 191 VAL A CA 1
ATOM 1529 C C . VAL A 1 191 ? 13.210 7.938 -15.663 1.00 97.38 191 VAL A C 1
ATOM 1531 O O . VAL A 1 191 ? 14.048 7.793 -16.554 1.00 97.38 191 VAL A O 1
ATOM 1534 N N . ALA A 1 192 ? 12.883 6.943 -14.837 1.00 97.88 192 ALA A N 1
ATOM 1535 C CA . ALA A 1 192 ? 13.497 5.626 -14.942 1.00 97.88 192 ALA A CA 1
ATOM 1536 C C . ALA A 1 192 ? 13.190 4.949 -16.286 1.00 97.88 192 ALA A C 1
ATOM 1538 O O . ALA A 1 192 ? 14.102 4.424 -16.925 1.00 97.88 192 ALA A O 1
ATOM 1539 N N . VAL A 1 193 ? 11.944 5.018 -16.762 1.00 97.69 193 VAL A N 1
ATOM 1540 C CA . VAL A 1 193 ? 11.562 4.512 -18.090 1.00 97.69 193 VAL A CA 1
ATOM 1541 C C . VAL A 1 193 ? 12.374 5.199 -19.190 1.00 97.69 193 VAL A C 1
ATOM 1543 O O . VAL A 1 193 ? 12.965 4.517 -20.028 1.00 97.69 193 VAL A O 1
ATOM 1546 N N . GLY A 1 194 ? 12.484 6.531 -19.158 1.00 97.81 194 GLY A N 1
ATOM 1547 C CA . GLY A 1 194 ? 13.271 7.296 -20.128 1.00 97.81 194 GLY A CA 1
ATOM 1548 C C . GLY A 1 194 ? 14.757 6.919 -20.125 1.00 97.81 194 GLY A C 1
ATOM 1549 O O . GLY A 1 194 ? 15.349 6.701 -21.183 1.00 97.81 194 GLY A O 1
ATOM 1550 N N . LEU A 1 195 ? 15.358 6.764 -18.941 1.00 97.88 195 LEU A N 1
ATOM 1551 C CA . LEU A 1 195 ? 16.752 6.335 -18.792 1.00 97.88 195 LEU A CA 1
ATOM 1552 C C . LEU A 1 195 ? 16.978 4.911 -19.310 1.00 97.88 195 LEU A C 1
ATOM 1554 O O . LEU A 1 195 ? 17.986 4.649 -19.975 1.00 97.88 195 LEU A O 1
ATOM 1558 N N . LEU A 1 196 ? 16.045 3.996 -19.036 1.00 97.75 196 LEU A N 1
ATOM 1559 C CA . LEU A 1 196 ? 16.111 2.629 -19.537 1.00 97.75 196 LEU A CA 1
ATOM 1560 C C . LEU A 1 196 ? 16.016 2.606 -21.067 1.00 97.75 196 LEU A C 1
ATOM 1562 O O . LEU A 1 196 ? 16.868 2.003 -21.721 1.00 97.75 196 LEU A O 1
ATOM 1566 N N . ALA A 1 197 ? 15.041 3.316 -21.638 1.00 97.38 197 ALA A N 1
ATOM 1567 C CA . ALA A 1 197 ? 14.842 3.418 -23.081 1.00 97.38 197 ALA A CA 1
ATOM 1568 C C . ALA A 1 197 ? 16.063 4.029 -23.790 1.00 97.38 197 ALA A C 1
ATOM 1570 O O . ALA A 1 197 ? 16.563 3.460 -24.763 1.00 97.38 197 ALA A O 1
ATOM 1571 N N . ALA A 1 198 ? 16.618 5.128 -23.266 1.00 96.88 198 ALA A N 1
ATOM 1572 C CA . ALA A 1 198 ? 17.839 5.740 -23.792 1.00 96.88 198 ALA A CA 1
ATOM 1573 C C . ALA A 1 198 ? 19.040 4.778 -23.719 1.00 96.88 198 ALA A C 1
ATOM 1575 O O . ALA A 1 198 ? 19.832 4.664 -24.664 1.00 96.88 198 ALA A O 1
ATOM 1576 N N . GLY A 1 199 ? 19.154 4.031 -22.617 1.00 95.38 199 GLY A N 1
ATOM 1577 C CA . GLY A 1 199 ? 20.151 2.981 -22.442 1.00 95.38 199 GLY A CA 1
ATOM 1578 C C . GLY A 1 199 ? 20.039 1.893 -23.511 1.00 95.38 199 GLY A C 1
ATOM 1579 O O . GLY A 1 199 ? 21.037 1.572 -24.163 1.00 95.38 199 GLY A O 1
ATOM 1580 N N . LEU A 1 200 ? 18.835 1.370 -23.743 1.00 95.50 200 LEU A N 1
ATOM 1581 C CA . LEU A 1 200 ? 18.562 0.355 -24.764 1.00 95.50 200 LEU A CA 1
ATOM 1582 C C . LEU A 1 200 ? 18.839 0.878 -26.180 1.00 95.50 200 LEU A C 1
ATOM 1584 O O . LEU A 1 200 ? 19.569 0.230 -26.932 1.00 95.50 200 LEU A O 1
ATOM 1588 N N . ALA A 1 201 ? 18.373 2.084 -26.515 1.00 95.50 201 ALA A N 1
ATOM 1589 C CA . ALA A 1 201 ? 18.614 2.711 -27.814 1.00 95.50 201 ALA A CA 1
ATOM 1590 C C . ALA A 1 201 ? 20.115 2.915 -28.090 1.00 95.50 201 ALA A C 1
ATOM 1592 O O . ALA A 1 201 ? 20.604 2.622 -29.182 1.00 95.50 201 ALA A O 1
ATOM 1593 N N . SER A 1 202 ? 20.887 3.355 -27.088 1.00 94.25 202 SER A N 1
ATOM 1594 C CA . SER A 1 202 ? 22.341 3.525 -27.228 1.00 94.25 202 SER A CA 1
ATOM 1595 C C . SER A 1 202 ? 23.085 2.198 -27.431 1.00 94.25 202 SER A C 1
ATOM 1597 O O . SER A 1 202 ? 24.092 2.149 -28.139 1.00 94.25 202 SER A O 1
ATOM 1599 N N . ARG A 1 203 ? 22.619 1.107 -26.808 1.00 92.75 203 ARG A N 1
ATOM 1600 C CA . ARG A 1 203 ? 23.177 -0.241 -27.004 1.00 92.75 203 ARG A CA 1
ATOM 1601 C C . ARG A 1 203 ? 22.855 -0.759 -28.400 1.00 92.75 203 ARG A C 1
ATOM 1603 O O . ARG A 1 203 ? 23.746 -1.276 -29.064 1.00 92.75 203 ARG A O 1
ATOM 1610 N N . TYR A 1 204 ? 21.622 -0.560 -28.854 1.00 94.25 204 TYR A N 1
ATOM 1611 C CA . TYR A 1 204 ? 21.186 -0.946 -30.191 1.00 94.25 204 TYR A CA 1
ATOM 1612 C C . TYR A 1 204 ? 21.992 -0.239 -31.289 1.00 94.25 204 TYR A C 1
ATOM 1614 O O . TYR A 1 204 ? 22.536 -0.899 -32.172 1.00 94.25 204 TYR A O 1
ATOM 1622 N N . ARG A 1 205 ? 22.163 1.090 -31.187 1.00 93.25 205 ARG A N 1
AT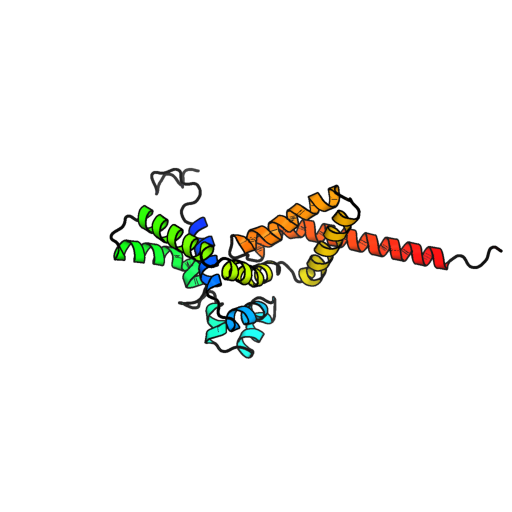OM 1623 C CA . ARG A 1 205 ? 22.973 1.868 -32.143 1.00 93.25 205 ARG A CA 1
ATOM 1624 C C . ARG A 1 205 ? 24.430 1.406 -32.200 1.00 93.25 205 ARG A C 1
ATOM 1626 O O . ARG A 1 205 ? 24.973 1.275 -33.288 1.00 93.25 205 ARG A O 1
ATOM 1633 N N . ARG A 1 206 ? 25.050 1.116 -31.050 1.00 90.62 206 ARG A N 1
ATOM 1634 C CA . ARG A 1 206 ? 26.435 0.613 -30.996 1.00 90.62 206 ARG A CA 1
ATOM 1635 C C . ARG A 1 206 ? 26.594 -0.764 -31.635 1.00 90.62 206 ARG A C 1
ATOM 1637 O O . ARG A 1 206 ? 27.580 -0.976 -32.323 1.00 90.62 206 ARG A O 1
ATOM 1644 N N . ARG A 1 207 ? 25.631 -1.672 -31.440 1.00 89.81 207 ARG A N 1
ATOM 1645 C CA . ARG A 1 207 ? 25.642 -2.990 -32.097 1.00 89.81 207 ARG A CA 1
ATOM 1646 C C . ARG A 1 207 ? 25.545 -2.856 -33.616 1.00 89.81 207 ARG A C 1
ATOM 1648 O O . ARG A 1 207 ? 26.406 -3.367 -34.312 1.00 89.81 207 ARG A O 1
ATOM 1655 N N . ARG A 1 208 ? 24.594 -2.055 -34.113 1.00 87.06 208 ARG A N 1
ATOM 1656 C CA . ARG A 1 208 ? 24.467 -1.784 -35.556 1.00 87.06 208 ARG A CA 1
ATOM 1657 C C . ARG A 1 208 ? 25.699 -1.121 -36.174 1.00 87.06 208 ARG A C 1
ATOM 1659 O O . ARG A 1 208 ? 26.021 -1.415 -37.314 1.00 87.06 208 ARG A O 1
ATOM 1666 N N . ALA A 1 209 ? 26.374 -0.235 -35.443 1.00 83.25 209 ALA A N 1
ATOM 1667 C CA . ALA A 1 209 ? 27.620 0.370 -35.911 1.00 83.25 209 ALA A CA 1
ATOM 1668 C C . ALA A 1 209 ? 28.802 -0.622 -35.900 1.00 83.25 209 ALA A C 1
ATOM 1670 O O . ALA A 1 209 ? 29.681 -0.521 -36.747 1.00 83.25 209 ALA A O 1
ATOM 1671 N N . GLY A 1 210 ? 28.819 -1.578 -34.963 1.00 73.75 210 GLY A N 1
ATOM 1672 C CA . GLY A 1 210 ? 29.838 -2.631 -34.878 1.00 73.75 210 GLY A CA 1
ATOM 1673 C C . GLY A 1 210 ? 29.705 -3.715 -35.952 1.00 73.75 210 GLY A C 1
ATOM 1674 O O . GLY A 1 210 ? 30.719 -4.188 -36.451 1.00 73.75 210 GLY A O 1
ATOM 1675 N N . ASP A 1 211 ? 28.480 -4.043 -36.371 1.00 60.72 211 ASP A N 1
ATOM 1676 C CA . ASP A 1 211 ? 28.214 -5.009 -37.453 1.00 60.72 211 ASP A CA 1
ATOM 1677 C C . ASP A 1 211 ? 28.498 -4.434 -38.863 1.00 60.72 211 ASP A C 1
ATOM 1679 O O . ASP A 1 211 ? 28.446 -5.155 -39.856 1.00 60.72 211 ASP A O 1
ATOM 1683 N N . GLY A 1 212 ? 28.811 -3.134 -38.967 1.00 54.53 212 GLY A N 1
ATOM 1684 C CA . GLY A 1 212 ? 29.070 -2.416 -40.222 1.00 54.53 212 GLY A CA 1
ATOM 1685 C C . GLY A 1 212 ? 30.537 -2.331 -40.661 1.00 54.53 212 GLY A C 1
ATOM 1686 O O . GLY A 1 212 ? 30.818 -1.627 -41.626 1.00 54.53 212 GLY A O 1
ATOM 1687 N N . MET A 1 213 ? 31.474 -3.013 -39.990 1.00 52.75 213 MET A N 1
ATOM 1688 C CA . MET A 1 213 ? 32.889 -3.071 -40.401 1.00 52.75 213 MET A CA 1
ATOM 1689 C C . MET A 1 213 ? 33.307 -4.492 -40.824 1.00 52.75 213 MET A C 1
ATOM 1691 O O . MET A 1 213 ? 34.041 -5.163 -40.092 1.00 52.75 213 MET A O 1
ATOM 1695 N N . PRO A 1 214 ? 32.887 -4.975 -42.008 1.00 49.75 214 PRO A N 1
ATOM 1696 C CA . PRO A 1 214 ? 33.581 -6.062 -42.676 1.00 49.75 214 PRO A CA 1
ATOM 1697 C C . PRO A 1 214 ? 34.872 -5.520 -43.316 1.00 49.75 214 PRO A C 1
ATOM 1699 O O . PRO A 1 214 ? 34.824 -4.707 -44.230 1.00 49.75 214 PRO A O 1
ATOM 1702 N N . GLY A 1 215 ? 36.025 -5.995 -42.842 1.00 53.97 215 GLY A N 1
ATOM 1703 C CA . GLY A 1 215 ? 37.262 -6.062 -43.630 1.00 53.97 215 GLY A CA 1
ATOM 1704 C C . GLY A 1 215 ? 37.987 -4.749 -43.954 1.00 53.97 215 GLY A C 1
ATOM 1705 O O . GLY A 1 215 ? 37.864 -4.214 -45.047 1.00 53.97 215 GLY A O 1
ATOM 1706 N N . LEU A 1 216 ? 38.892 -4.340 -43.064 1.00 48.66 216 LEU A N 1
ATOM 1707 C CA . LEU A 1 216 ? 40.189 -3.791 -43.477 1.00 48.66 216 LEU A CA 1
ATOM 1708 C C . LEU A 1 216 ? 41.274 -4.656 -42.824 1.00 48.66 216 LEU A C 1
ATOM 1710 O O . LEU A 1 216 ? 41.735 -4.386 -41.714 1.00 48.66 216 LEU A O 1
ATOM 1714 N N . ARG A 1 217 ? 41.591 -5.761 -43.495 1.00 46.28 217 ARG A N 1
ATOM 1715 C CA . ARG A 1 217 ? 42.837 -6.518 -43.370 1.00 46.28 217 ARG A CA 1
ATOM 1716 C C . ARG A 1 217 ? 43.348 -6.774 -44.773 1.00 46.28 217 ARG A C 1
ATOM 1718 O O . ARG A 1 217 ? 42.486 -7.066 -45.630 1.00 46.28 217 ARG A O 1
#

Radius of gyration: 23.46 Å; chains: 1; bounding box: 65×48×74 Å

Secondary structure (DSSP, 8-state):
-TTSHHHHSS--TTTTHHHHHHHHHHHHHT--HHHHHHHHHHTSTTTHHHHHHHHS-HHHHGGGSSS-TTSHHHHHTSSHHHHHHHHHHHHT--HHHHHHHHHHHHHHHHHH-HHHHHHHHHHHHHHHHTTSTTHHHHHHHHHHHHHHHHHTT-HHHHHHHHHHHHHHHHHHHHS---HHHHTTTHHHHHHHHHHHHHHHHHHHHHHHHHTT-----